Protein AF-0000000074129633 (afdb_homodimer)

Structure (mmCIF, N/CA/C/O backbone):
data_AF-0000000074129633-model_v1
#
loop_
_entity.id
_entity.type
_entity.pdbx_description
1 polymer 'Ig-like domain-containing protein'
#
loop_
_atom_site.group_PDB
_atom_site.id
_atom_site.type_symbol
_atom_site.label_atom_id
_atom_site.label_alt_id
_atom_site.label_comp_id
_atom_site.label_asym_id
_atom_site.label_entity_id
_atom_site.label_seq_id
_atom_site.pdbx_PDB_ins_code
_atom_site.Cartn_x
_atom_site.Cartn_y
_atom_site.Cartn_z
_atom_site.occupancy
_atom_site.B_iso_or_equiv
_atom_site.auth_seq_id
_atom_site.auth_comp_id
_atom_site.auth_asym_id
_atom_site.auth_atom_id
_atom_site.pdbx_PDB_model_num
ATOM 1 N N . MET A 1 1 ? -6.277 -5.457 -33.406 1 21.77 1 MET A N 1
ATOM 2 C CA . MET A 1 1 ? -6.98 -4.648 -32.406 1 21.77 1 MET A CA 1
ATOM 3 C C . MET A 1 1 ? -6.996 -5.348 -31.062 1 21.77 1 MET A C 1
ATOM 5 O O . MET A 1 1 ? -7.66 -6.375 -30.906 1 21.77 1 MET A O 1
ATOM 9 N N . GLU A 1 2 ? -5.777 -5.473 -30.453 1 26.03 2 GLU A N 1
ATOM 10 C CA . GLU A 1 2 ? -5.281 -6.273 -29.328 1 26.03 2 GLU A CA 1
ATOM 11 C C . GLU A 1 2 ? -5.988 -5.898 -28.031 1 26.03 2 GLU A C 1
ATOM 13 O O . GLU A 1 2 ? -5.973 -4.738 -27.625 1 26.03 2 GLU A O 1
ATOM 18 N N . LEU A 1 3 ? -7.168 -6.508 -27.875 1 25.66 3 LEU A N 1
ATOM 19 C CA . LEU A 1 3 ? -7.996 -6.281 -26.688 1 25.66 3 LEU A CA 1
ATOM 20 C C . LEU A 1 3 ? -7.207 -6.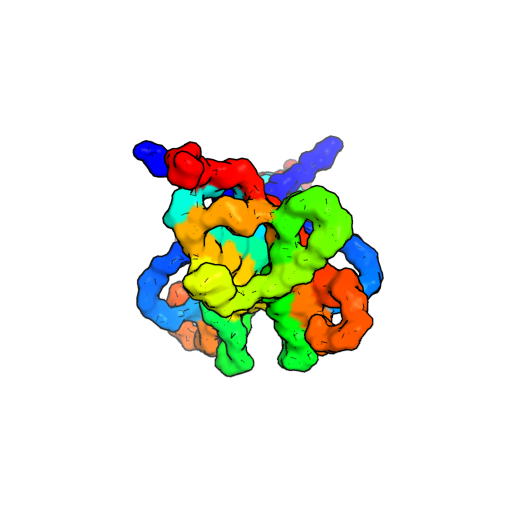543 -25.406 1 25.66 3 LEU A C 1
ATOM 22 O O . LEU A 1 3 ? -6.77 -7.672 -25.172 1 25.66 3 LEU A O 1
ATOM 26 N N . TYR A 1 4 ? -6.34 -5.648 -25.062 1 28.11 4 TYR A N 1
ATOM 27 C CA . TYR A 1 4 ? -5.699 -5.602 -23.766 1 28.11 4 TYR A CA 1
ATOM 28 C C . TYR A 1 4 ? -6.73 -5.73 -22.641 1 28.11 4 TYR A C 1
ATOM 30 O O . TYR A 1 4 ? -7.734 -5.012 -22.641 1 28.11 4 TYR A O 1
ATOM 38 N N . SER A 1 5 ? -7.043 -7.016 -22.391 1 29.19 5 SER A N 1
ATOM 39 C CA . SER A 1 5 ? -7.844 -7.148 -21.172 1 29.19 5 SER A CA 1
ATOM 40 C C . SER A 1 5 ? -7.289 -6.285 -20.047 1 29.19 5 SER A C 1
ATOM 42 O O . SER A 1 5 ? -6.125 -6.426 -19.656 1 29.19 5 SER A O 1
ATOM 44 N N . LEU A 1 6 ? -7.672 -5.051 -20.078 1 29.5 6 LEU A N 1
ATOM 45 C CA . LEU A 1 6 ? -7.426 -4.07 -19.031 1 29.5 6 LEU A CA 1
ATOM 46 C C . LEU A 1 6 ? -7.832 -4.621 -17.672 1 29.5 6 LEU A C 1
ATOM 48 O O . LEU A 1 6 ? -9.016 -4.887 -17.422 1 29.5 6 LEU A O 1
ATOM 52 N N . VAL A 1 7 ? -7.004 -5.48 -17.281 1 31.22 7 VAL A N 1
ATOM 53 C CA . VAL A 1 7 ? -7.164 -5.82 -15.867 1 31.22 7 VAL A CA 1
ATOM 54 C C . VAL A 1 7 ? -7.109 -4.547 -15.016 1 31.22 7 VAL A C 1
ATOM 56 O O . VAL A 1 7 ? -6.098 -3.844 -15.008 1 31.22 7 VAL A O 1
ATOM 59 N N . ARG A 1 8 ? -8.266 -3.895 -14.977 1 27.59 8 ARG A N 1
ATOM 60 C CA . ARG A 1 8 ? -8.367 -2.768 -14.055 1 27.59 8 ARG A CA 1
ATOM 61 C C . ARG A 1 8 ? -8.109 -3.207 -12.617 1 27.59 8 ARG A C 1
ATOM 63 O O . ARG A 1 8 ? -8.797 -4.082 -12.094 1 27.59 8 ARG A O 1
ATOM 70 N N . ILE A 1 9 ? -6.945 -3.24 -12.25 1 31.22 9 ILE A N 1
ATOM 71 C CA . ILE A 1 9 ? -6.609 -3.398 -10.844 1 31.22 9 ILE A CA 1
ATOM 72 C C . ILE A 1 9 ? -7.344 -2.346 -10.016 1 31.22 9 ILE A C 1
ATOM 74 O O . ILE A 1 9 ? -7.066 -1.15 -10.133 1 31.22 9 ILE A O 1
ATOM 78 N N . LEU A 1 10 ? -8.703 -2.562 -9.906 1 29.86 10 LEU A N 1
ATOM 79 C CA . LEU A 1 10 ? -9.336 -1.79 -8.844 1 29.86 10 LEU A CA 1
ATOM 80 C C . LEU A 1 10 ? -8.547 -1.905 -7.543 1 29.86 10 LEU A C 1
ATOM 82 O O . LEU A 1 10 ? -8.398 -3.002 -7 1 29.86 10 LEU A O 1
ATOM 86 N N . ALA A 1 11 ? -7.535 -1.203 -7.484 1 31.42 11 ALA A N 1
ATOM 87 C CA . ALA A 1 11 ? -6.812 -1.119 -6.215 1 31.42 11 ALA A CA 1
ATOM 88 C C . ALA A 1 11 ? -7.758 -0.783 -5.066 1 31.42 11 ALA A C 1
ATOM 90 O O . ALA A 1 11 ? -8.234 0.349 -4.957 1 31.42 11 ALA A O 1
ATOM 91 N N . PHE A 1 12 ? -8.672 -1.705 -4.738 1 31.95 12 PHE A N 1
ATOM 92 C CA . PHE A 1 12 ? -9.398 -1.558 -3.484 1 31.95 12 PHE A CA 1
ATOM 93 C C . PHE A 1 12 ? -8.438 -1.44 -2.311 1 31.95 12 PHE A C 1
ATOM 95 O O . PHE A 1 12 ? -7.586 -2.309 -2.109 1 31.95 12 PHE A O 1
ATOM 102 N N . VAL A 1 13 ? -8.039 -0.279 -2.1 1 31.94 13 VAL A N 1
ATOM 103 C CA . VAL A 1 13 ? -7.508 -0.137 -0.748 1 31.94 13 VAL A CA 1
ATOM 104 C C . VAL A 1 13 ? -8.555 -0.578 0.271 1 31.94 13 VAL A C 1
ATOM 106 O O . VAL A 1 13 ? -9.578 0.088 0.447 1 31.94 13 VAL A O 1
ATOM 109 N N . HIS A 1 14 ? -8.789 -1.843 0.432 1 33.31 14 HIS A N 1
ATOM 110 C CA . HIS A 1 14 ? -9.516 -2.262 1.625 1 33.31 14 HIS A CA 1
ATOM 111 C C . HIS A 1 14 ? -8.898 -1.653 2.883 1 33.31 14 HIS A C 1
ATOM 113 O O . HIS A 1 14 ? -7.742 -1.917 3.205 1 33.31 14 HIS A O 1
ATOM 119 N N . VAL A 1 15 ? -9.32 -0.438 3.213 1 31.97 15 VAL A N 1
ATOM 120 C CA . VAL A 1 15 ? -9.156 -0.003 4.598 1 31.97 15 VAL A CA 1
ATOM 121 C C . VAL A 1 15 ? -9.492 -1.151 5.543 1 31.97 15 VAL A C 1
ATOM 123 O O . VAL A 1 15 ? -10.555 -1.766 5.43 1 31.97 15 VAL A O 1
ATOM 126 N N . ALA A 1 16 ? -8.469 -1.655 6.148 1 33.47 16 ALA A N 1
ATOM 127 C CA . ALA A 1 16 ? -8.555 -2.621 7.242 1 33.47 16 ALA A CA 1
ATOM 128 C C . ALA A 1 16 ? -9.672 -2.258 8.211 1 33.47 16 ALA A C 1
ATOM 130 O O . ALA A 1 16 ? -9.664 -1.175 8.805 1 33.47 16 ALA A O 1
ATOM 131 N N . LEU A 1 17 ? -10.828 -2.625 7.922 1 30.52 17 LEU A N 1
ATOM 132 C CA . LEU A 1 17 ? -11.75 -2.713 9.055 1 30.52 17 LEU A CA 1
ATOM 133 C C . LEU A 1 17 ? -11.109 -3.465 10.219 1 30.52 17 LEU A C 1
ATOM 135 O O . LEU A 1 17 ? -10.406 -4.457 10.008 1 30.52 17 LEU A O 1
ATOM 139 N N . ASN A 1 18 ? -10.953 -2.736 11.391 1 32.91 18 ASN A N 1
ATOM 140 C CA . ASN A 1 18 ? -10.562 -3.25 12.695 1 32.91 18 ASN A CA 1
ATOM 141 C C . ASN A 1 18 ? -11.305 -4.539 13.031 1 32.91 18 ASN A C 1
ATOM 143 O O . ASN A 1 18 ? -12.422 -4.504 13.547 1 32.91 18 ASN A O 1
ATOM 147 N N . ARG A 1 19 ? -11.383 -5.582 12.328 1 32.81 19 ARG A N 1
ATOM 148 C CA . ARG A 1 19 ? -12.016 -6.695 13.031 1 32.81 19 ARG A CA 1
ATOM 149 C C . ARG A 1 19 ? -11.281 -7.02 14.328 1 32.81 19 ARG A C 1
ATOM 151 O O . ARG A 1 19 ? -10.062 -6.832 14.414 1 32.81 19 ARG A O 1
ATOM 158 N N . GLY A 1 20 ? -11.844 -7.453 15.5 1 34.81 20 GLY A N 1
ATOM 159 C CA . GLY A 1 20 ? -11.539 -7.938 16.844 1 34.81 20 GLY A CA 1
ATOM 160 C C . GLY A 1 20 ? -10.266 -8.75 16.906 1 34.81 20 GLY A C 1
ATOM 161 O O . GLY A 1 20 ? -9.727 -9.164 15.875 1 34.81 20 GLY A O 1
ATOM 162 N N . GLU A 1 21 ? -9.672 -9.359 18.312 1 37.25 21 GLU A N 1
ATOM 163 C CA . GLU A 1 21 ? -8.641 -9.961 19.172 1 37.25 21 GLU A CA 1
ATOM 164 C C . GLU A 1 21 ? -8.078 -11.227 18.531 1 37.25 21 GLU A C 1
ATOM 166 O O . GLU A 1 21 ? -7.141 -11.828 19.062 1 37.25 21 GLU A O 1
ATOM 171 N N . ALA A 1 22 ? -8.469 -12.25 18 1 37.75 22 ALA A N 1
ATOM 172 C CA . ALA A 1 22 ? -7.574 -13.391 18.141 1 37.75 22 ALA A CA 1
ATOM 173 C C . ALA A 1 22 ? -6.23 -13.117 17.469 1 37.75 22 ALA A C 1
ATOM 175 O O . ALA A 1 22 ? -6.184 -12.734 16.297 1 37.75 22 ALA A O 1
ATOM 176 N N . ARG A 1 23 ? -5.008 -12.734 18.031 1 44.16 23 ARG A N 1
ATOM 177 C CA . ARG A 1 23 ? -3.596 -12.461 17.797 1 44.16 23 ARG A CA 1
ATOM 178 C C . ARG A 1 23 ? -3.051 -13.352 16.672 1 44.16 23 ARG A C 1
ATOM 180 O O . ARG A 1 23 ? -1.863 -13.68 16.672 1 44.16 23 ARG A O 1
ATOM 187 N N . HIS A 1 24 ? -3.754 -14.195 15.953 1 46.09 24 HIS A N 1
ATOM 188 C CA . HIS A 1 24 ? -3.359 -15.141 14.914 1 46.09 24 HIS A CA 1
ATOM 189 C C . HIS A 1 24 ? -2.494 -14.461 13.852 1 46.09 24 HIS A C 1
ATOM 191 O O . HIS A 1 24 ? -2.434 -13.227 13.797 1 46.09 24 HIS A O 1
ATOM 197 N N . HIS A 1 25 ? -1.898 -15.281 12.594 1 53.69 25 HIS A N 1
ATOM 198 C CA . HIS A 1 25 ? -1.058 -15.312 11.398 1 53.69 25 HIS A CA 1
ATOM 199 C C . HIS A 1 25 ? -1.33 -14.102 10.508 1 53.69 25 HIS A C 1
ATOM 201 O O . HIS A 1 25 ? -2.143 -14.188 9.578 1 53.69 25 HIS A O 1
ATOM 207 N N . SER A 1 26 ? -1.242 -12.836 10.914 1 67.88 26 SER A N 1
ATOM 208 C CA . SER A 1 26 ? -2.043 -11.625 10.781 1 67.88 26 SER A CA 1
ATOM 209 C C . SER A 1 26 ? -1.662 -10.844 9.523 1 67.88 26 SER A C 1
ATOM 211 O O . SER A 1 26 ? -0.831 -9.938 9.586 1 67.88 26 SER A O 1
ATOM 213 N N . ALA A 1 27 ? -1.024 -11.445 8.438 1 87.19 27 ALA A N 1
ATOM 214 C CA . ALA A 1 27 ? -0.948 -10.617 7.238 1 87.19 27 ALA A CA 1
ATOM 215 C C . ALA A 1 27 ? -2.342 -10.25 6.738 1 87.19 27 ALA A C 1
ATOM 217 O O . ALA A 1 27 ? -3.307 -10.977 6.977 1 87.19 27 ALA A O 1
ATOM 218 N N . GLU A 1 28 ? -2.357 -9.188 6.277 1 90.44 28 GLU A N 1
ATOM 219 C CA . GLU A 1 28 ? -3.602 -8.734 5.664 1 90.44 28 GLU A CA 1
ATOM 220 C C . GLU A 1 28 ? -3.436 -8.539 4.16 1 90.44 28 GLU A C 1
ATOM 222 O O . GLU A 1 28 ? -2.533 -7.824 3.719 1 90.44 28 GLU A O 1
ATOM 227 N N . ILE A 1 29 ? -4.309 -9.266 3.438 1 92.94 29 ILE A N 1
ATOM 228 C CA . ILE A 1 29 ? -4.289 -9.047 1.996 1 92.94 29 ILE A CA 1
ATOM 229 C C . ILE A 1 29 ? -4.957 -7.711 1.67 1 92.94 29 ILE A C 1
ATOM 231 O O . ILE A 1 29 ? -6.133 -7.508 1.976 1 92.94 29 ILE A O 1
ATOM 235 N N . ILE A 1 30 ? -4.219 -6.84 1.114 1 91.31 30 ILE A N 1
ATOM 236 C CA . ILE A 1 30 ? -4.738 -5.5 0.861 1 91.31 30 ILE A CA 1
ATOM 237 C C . ILE A 1 30 ? -5.117 -5.363 -0.611 1 91.31 30 ILE A C 1
ATOM 239 O O . ILE A 1 30 ? -5.852 -4.445 -0.987 1 91.31 30 ILE A O 1
ATOM 243 N N . GLN A 1 31 ? -4.586 -6.199 -1.482 1 91.62 31 GLN A N 1
ATOM 244 C CA . GLN A 1 31 ? -4.992 -6.312 -2.879 1 91.62 31 GLN A CA 1
ATOM 245 C C . GLN A 1 31 ? -5.184 -7.773 -3.277 1 91.62 31 GLN A C 1
ATOM 247 O O . GLN A 1 31 ? -4.211 -8.523 -3.385 1 91.62 31 GLN A O 1
ATOM 252 N N . ARG A 1 32 ? -6.32 -8.086 -3.506 1 94 32 ARG A N 1
ATOM 253 C CA . ARG A 1 32 ? -6.602 -9.445 -3.955 1 94 32 ARG A CA 1
ATOM 254 C C . ARG A 1 32 ? -6.211 -9.633 -5.418 1 94 32 ARG A C 1
ATOM 256 O O . ARG A 1 32 ? -6.223 -8.68 -6.195 1 94 32 ARG A O 1
ATOM 263 N N . PRO A 1 33 ? -5.875 -10.906 -5.73 1 94.62 33 PRO A N 1
ATOM 264 C CA . PRO A 1 33 ? -5.605 -11.148 -7.148 1 94.62 33 PRO A CA 1
ATOM 265 C C . PRO A 1 33 ? -6.863 -11.055 -8.016 1 94.62 33 PRO A C 1
ATOM 267 O O . PRO A 1 33 ? -7.945 -11.453 -7.578 1 94.62 33 PRO A O 1
ATOM 270 N N . ASP A 1 34 ? -6.664 -10.57 -9.18 1 91 34 ASP A N 1
ATOM 271 C CA . ASP A 1 34 ? -7.789 -10.406 -10.094 1 91 34 ASP A CA 1
ATOM 272 C C . ASP A 1 34 ? -8.156 -11.727 -10.766 1 91 34 ASP A C 1
ATOM 274 O O . ASP A 1 34 ? -7.281 -12.562 -11.016 1 91 34 ASP A O 1
ATOM 278 N N . ASP A 1 35 ? -9.414 -11.766 -11 1 92.44 35 ASP A N 1
ATOM 279 C CA . ASP A 1 35 ? -9.844 -12.859 -11.867 1 92.44 35 ASP A CA 1
ATOM 280 C C . ASP A 1 35 ? -9.328 -12.664 -13.297 1 92.44 35 ASP A C 1
ATOM 282 O O . ASP A 1 35 ? -9.227 -11.539 -13.781 1 92.44 35 ASP A O 1
ATOM 286 N N . VAL A 1 36 ? -9.023 -13.805 -13.906 1 92.56 36 VAL A N 1
ATOM 287 C CA . VAL A 1 36 ? -8.609 -13.758 -15.305 1 92.56 36 VAL A CA 1
ATOM 288 C C . VAL A 1 36 ? -9.617 -14.523 -16.172 1 92.56 36 VAL A C 1
ATOM 290 O O . VAL A 1 36 ? -9.758 -15.742 -16.031 1 92.56 36 VAL A O 1
ATOM 293 N N . ILE A 1 37 ? -10.289 -13.75 -16.938 1 91.12 37 ILE A N 1
ATOM 294 C CA . ILE A 1 37 ? -11.297 -14.398 -17.781 1 91.12 37 ILE A CA 1
ATOM 295 C C . ILE A 1 37 ? -10.906 -14.258 -19.25 1 91.12 37 ILE A C 1
ATOM 297 O O . ILE A 1 37 ? -10.594 -13.164 -19.719 1 91.12 37 ILE A O 1
ATOM 301 N N . GLY A 1 38 ? -10.883 -15.328 -19.906 1 90.94 38 GLY A N 1
ATOM 302 C CA . GLY A 1 38 ? -10.672 -15.305 -21.344 1 90.94 38 GLY A CA 1
ATOM 303 C C . GLY A 1 38 ? -9.219 -15.078 -21.734 1 90.94 38 GLY A C 1
ATOM 304 O O . GLY A 1 38 ? -8.93 -14.336 -22.672 1 90.94 38 GLY A O 1
ATOM 305 N N . ALA A 1 39 ? -8.344 -15.664 -21.016 1 91.88 39 ALA A N 1
ATOM 306 C CA . ALA A 1 39 ? -6.93 -15.547 -21.344 1 91.88 39 ALA A CA 1
ATOM 307 C C . ALA A 1 39 ? -6.609 -16.281 -22.641 1 91.88 39 ALA A C 1
ATOM 309 O O . ALA A 1 39 ? -7.137 -17.375 -22.891 1 91.88 39 ALA A O 1
ATOM 310 N N . ASP A 1 40 ? -5.797 -15.719 -23.531 1 94.06 40 ASP A N 1
ATOM 311 C CA . ASP A 1 40 ? -5.387 -16.328 -24.797 1 94.06 40 ASP A CA 1
ATOM 312 C C . ASP A 1 40 ? -4.238 -17.312 -24.578 1 94.06 40 ASP A C 1
ATOM 314 O O . ASP A 1 40 ? -3.211 -16.969 -24 1 94.06 40 ASP A O 1
ATOM 318 N N . CYS A 1 41 ? -4.465 -18.406 -25.188 1 95.44 41 CYS A N 1
ATOM 319 C CA . CYS A 1 41 ? -3.342 -19.328 -25.203 1 95.44 41 CYS A CA 1
ATOM 320 C C . CYS A 1 41 ? -2.143 -18.734 -25.922 1 95.44 41 CYS A C 1
ATOM 322 O O . CYS A 1 41 ? -2.309 -17.984 -26.891 1 95.44 41 CYS A O 1
ATOM 324 N N . GLY A 1 42 ? -0.942 -19.062 -25.406 1 96 42 GLY A N 1
ATOM 325 C CA . GLY A 1 42 ? 0.271 -18.578 -26.031 1 96 42 GLY A CA 1
ATOM 326 C C . GLY A 1 42 ? 0.721 -17.234 -25.5 1 96 42 GLY A C 1
ATOM 327 O O . GLY A 1 42 ? 1.861 -16.812 -25.719 1 96 42 GLY A O 1
ATOM 328 N N . LYS A 1 43 ? -0.129 -16.594 -24.828 1 96.38 43 LYS A N 1
ATOM 329 C CA . LYS A 1 43 ? 0.223 -15.32 -24.219 1 96.38 43 LYS A CA 1
ATOM 330 C C . LYS A 1 43 ? 0.556 -15.484 -22.734 1 96.38 43 LYS A C 1
ATOM 332 O O . LYS A 1 43 ? 0.61 -16.609 -22.234 1 96.38 43 LYS A O 1
ATOM 337 N N . GLU A 1 44 ? 0.896 -14.461 -22.047 1 97.12 44 GLU A N 1
ATOM 338 C CA . GLU A 1 44 ? 1.229 -14.547 -20.641 1 97.12 44 GLU A CA 1
ATOM 339 C C . GLU A 1 44 ? 0.015 -14.234 -19.766 1 97.12 44 GLU A C 1
ATOM 341 O O . GLU A 1 44 ? -0.815 -13.398 -20.125 1 97.12 44 GLU A O 1
ATOM 346 N N . ILE A 1 45 ? -0.102 -14.938 -18.719 1 97 45 ILE A N 1
ATOM 347 C CA . ILE A 1 45 ? -1.076 -14.648 -17.672 1 97 45 ILE A CA 1
ATOM 348 C C . ILE A 1 45 ? -0.369 -14.047 -16.453 1 97 45 ILE A C 1
ATOM 350 O O . ILE A 1 45 ? 0.698 -14.516 -16.062 1 97 45 ILE A O 1
ATOM 354 N N . ARG A 1 46 ? -0.967 -13 -15.906 1 96.81 46 ARG A N 1
ATOM 355 C CA . ARG A 1 46 ? -0.427 -12.367 -14.703 1 96.81 46 ARG A CA 1
ATOM 356 C C . ARG A 1 46 ? -1.488 -12.273 -13.617 1 96.81 46 ARG A C 1
ATOM 358 O O . ARG A 1 46 ? -2.605 -11.812 -13.867 1 96.81 46 ARG A O 1
ATOM 365 N N . VAL A 1 47 ? -1.118 -12.68 -12.5 1 96.75 47 VAL A N 1
ATOM 366 C CA . VAL A 1 47 ? -1.963 -12.562 -11.312 1 96.75 47 VAL A CA 1
ATOM 367 C C . VAL A 1 47 ? -1.168 -11.938 -10.172 1 96.75 47 VAL A C 1
ATOM 369 O O . VAL A 1 47 ? -0.091 -12.422 -9.82 1 96.75 47 VAL A O 1
ATOM 372 N N . THR A 1 48 ? -1.686 -10.922 -9.57 1 96.81 48 THR A N 1
ATOM 373 C CA . THR A 1 48 ? -0.95 -10.18 -8.555 1 96.81 48 THR A CA 1
ATOM 374 C C . THR A 1 48 ? -1.736 -10.125 -7.246 1 96.81 48 THR A C 1
ATOM 376 O O . THR A 1 48 ? -2.957 -9.953 -7.258 1 96.81 48 THR A O 1
ATOM 379 N N . CYS A 1 49 ? -1.052 -10.188 -6.199 1 96.81 49 CYS A N 1
ATOM 380 C CA . CYS A 1 49 ? -1.574 -10.109 -4.84 1 96.81 49 CYS A CA 1
ATOM 381 C C . CYS A 1 49 ? -0.671 -9.258 -3.955 1 96.81 49 CYS A C 1
ATOM 383 O O . CYS A 1 49 ? 0.551 -9.273 -4.113 1 96.81 49 CYS A O 1
ATOM 385 N N . MET A 1 50 ? -1.25 -8.523 -3.037 1 95 50 MET A N 1
ATOM 386 C CA . MET A 1 50 ? -0.489 -7.711 -2.092 1 95 50 MET A CA 1
ATOM 387 C C . MET A 1 50 ? -0.969 -7.945 -0.664 1 95 50 MET A C 1
ATOM 389 O O . MET A 1 50 ? -2.174 -8.016 -0.413 1 95 50 MET A O 1
ATOM 393 N N . ALA A 1 51 ? -0.019 -8.023 0.153 1 94.69 51 ALA A N 1
ATOM 394 C CA . ALA A 1 51 ? -0.332 -8.211 1.566 1 94.69 51 ALA A CA 1
ATOM 395 C C . ALA A 1 51 ? 0.536 -7.32 2.447 1 94.69 51 ALA A C 1
ATOM 397 O O . ALA A 1 51 ? 1.638 -6.93 2.053 1 94.69 51 ALA A O 1
ATOM 398 N N . ARG A 1 52 ? 0.019 -6.988 3.592 1 91.5 52 ARG A N 1
ATOM 399 C CA . ARG A 1 52 ? 0.761 -6.156 4.535 1 91.5 52 ARG A CA 1
ATOM 400 C C . ARG A 1 52 ? 0.8 -6.793 5.918 1 91.5 52 ARG A C 1
ATOM 402 O O . ARG A 1 52 ? -0.044 -7.633 6.242 1 91.5 52 ARG A O 1
ATOM 409 N N . SER A 1 53 ? 1.811 -6.312 6.641 1 89.38 53 SER A N 1
ATOM 410 C CA . SER A 1 53 ? 1.844 -6.672 8.055 1 89.38 53 SER A CA 1
ATOM 411 C C . SER A 1 53 ? 0.819 -5.875 8.852 1 89.38 53 SER A C 1
ATOM 413 O O . SER A 1 53 ? 0.476 -4.75 8.484 1 89.38 53 SER A O 1
ATOM 415 N N . ARG A 1 54 ? 0.267 -6.441 9.836 1 81.56 54 ARG A N 1
ATOM 416 C CA . ARG A 1 54 ? -0.659 -5.711 10.695 1 81.56 54 ARG A CA 1
ATOM 417 C C . ARG A 1 54 ? 0.094 -4.875 11.727 1 81.56 54 ARG A C 1
ATOM 419 O O . ARG A 1 54 ? -0.373 -3.807 12.125 1 81.56 54 ARG A O 1
ATOM 426 N N . ASP A 1 55 ? 1.238 -5.449 12.023 1 76.06 55 ASP A N 1
ATOM 427 C CA . ASP A 1 55 ? 2.035 -4.738 13.023 1 76.06 55 ASP A CA 1
ATOM 428 C C . ASP A 1 55 ? 3.232 -4.047 12.375 1 76.06 55 ASP A C 1
ATOM 430 O O . ASP A 1 55 ? 3.605 -4.367 11.242 1 76.06 55 ASP A O 1
ATOM 434 N N . GLU A 1 56 ? 3.693 -3.035 13.086 1 76.06 56 GLU A N 1
ATOM 435 C CA . GLU A 1 56 ? 4.91 -2.359 12.648 1 76.06 56 GLU A CA 1
ATOM 436 C C . GLU A 1 56 ? 6.062 -3.344 12.492 1 76.06 56 GLU A C 1
ATOM 438 O O . GLU A 1 56 ? 6.172 -4.309 13.25 1 76.06 56 GLU A O 1
ATOM 443 N N . PRO A 1 57 ? 6.797 -3.025 11.484 1 72.19 57 PRO A N 1
ATOM 444 C CA . PRO A 1 57 ? 7.949 -3.902 11.266 1 72.19 57 PRO A CA 1
ATOM 445 C C . PRO A 1 57 ? 8.906 -3.934 12.453 1 72.19 57 PRO A C 1
ATOM 447 O O . PRO A 1 57 ? 9.188 -2.891 13.047 1 72.19 57 PRO A O 1
ATOM 450 N N . LYS A 1 58 ? 9.047 -5.039 12.953 1 70.25 58 LYS A N 1
ATOM 451 C CA . LYS A 1 58 ? 10.094 -5.266 13.945 1 70.25 58 LYS A CA 1
ATOM 452 C C . LYS A 1 58 ? 11.07 -6.34 13.484 1 70.25 58 LYS A C 1
ATOM 454 O O . LYS A 1 58 ? 10.695 -7.254 12.75 1 70.25 58 LYS A O 1
ATOM 459 N N . ILE A 1 59 ? 12.242 -6.094 13.852 1 68 59 ILE A N 1
ATOM 460 C CA . ILE A 1 59 ? 13.305 -7.016 13.461 1 68 59 ILE A CA 1
ATOM 461 C C . ILE A 1 59 ? 12.93 -8.438 13.883 1 68 59 ILE A C 1
ATOM 463 O O . ILE A 1 59 ? 13.234 -9.398 13.18 1 68 59 ILE A O 1
ATOM 467 N N . THR A 1 60 ? 12.219 -8.523 14.984 1 69.69 60 THR A N 1
ATOM 468 C CA . THR A 1 60 ? 11.961 -9.844 15.555 1 69.69 60 THR A CA 1
ATOM 469 C C . THR A 1 60 ? 10.695 -10.453 14.961 1 69.69 60 THR A C 1
ATOM 471 O O . THR A 1 60 ? 10.312 -11.57 15.312 1 69.69 60 THR A O 1
ATOM 474 N N . ARG A 1 61 ? 10.117 -9.719 14.156 1 76.31 61 ARG A N 1
ATOM 475 C CA . ARG A 1 61 ? 8.875 -10.234 13.586 1 76.31 61 ARG A CA 1
ATOM 476 C C . ARG A 1 61 ? 9.047 -10.609 12.125 1 76.31 61 ARG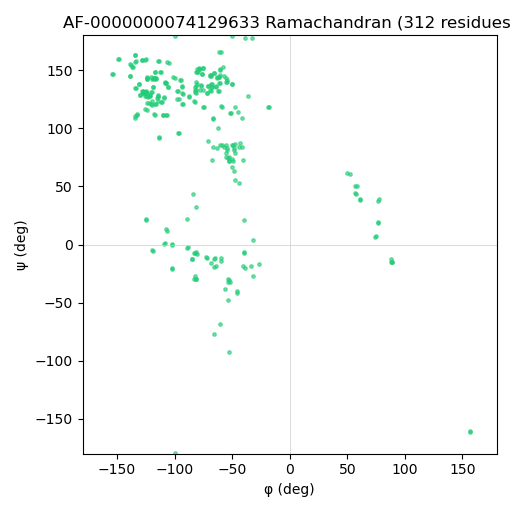 A C 1
ATOM 478 O O . ARG A 1 61 ? 9.734 -9.906 11.375 1 76.31 61 ARG A O 1
ATOM 485 N N . PRO A 1 62 ? 8.469 -11.695 11.789 1 80.62 62 PRO A N 1
ATOM 486 C CA . PRO A 1 62 ? 8.578 -12.055 10.375 1 80.62 62 PRO A CA 1
ATOM 487 C C . PRO A 1 62 ? 7.855 -11.07 9.461 1 80.62 62 PRO A C 1
ATOM 489 O O . PRO A 1 62 ? 6.859 -10.469 9.859 1 80.62 62 PRO A O 1
ATOM 492 N N . THR A 1 63 ? 8.422 -10.914 8.273 1 85.5 63 THR A N 1
ATOM 493 C CA . THR A 1 63 ? 7.773 -10.125 7.234 1 85.5 63 THR A CA 1
ATOM 494 C C . THR A 1 63 ? 6.668 -10.922 6.551 1 85.5 63 THR A C 1
ATOM 496 O O . THR A 1 63 ? 6.668 -12.156 6.598 1 85.5 63 THR A O 1
ATOM 499 N N . PRO A 1 64 ? 5.707 -10.188 6.094 1 91 64 PRO A N 1
ATOM 500 C CA . PRO A 1 64 ? 4.691 -10.938 5.344 1 91 64 PRO A CA 1
ATOM 501 C C . PRO A 1 64 ? 5.266 -11.648 4.121 1 91 64 PRO A C 1
ATOM 503 O O . PRO A 1 64 ? 6.258 -11.195 3.549 1 91 64 PRO A O 1
ATOM 506 N N . ASP A 1 65 ? 4.578 -12.719 3.867 1 91.5 65 ASP A N 1
ATOM 507 C CA . ASP A 1 65 ? 4.938 -13.5 2.688 1 91.5 65 ASP A CA 1
ATOM 508 C C . ASP A 1 65 ? 3.693 -13.961 1.932 1 91.5 65 ASP A C 1
ATOM 510 O O . ASP A 1 65 ? 2.607 -14.047 2.508 1 91.5 65 ASP A O 1
ATOM 514 N N . ILE A 1 66 ? 3.916 -14.188 0.62 1 94.88 66 ILE A N 1
ATOM 515 C CA . ILE A 1 66 ? 2.83 -14.672 -0.221 1 94.88 66 ILE A CA 1
ATOM 516 C C . ILE A 1 66 ? 3.283 -15.922 -0.979 1 94.88 66 ILE A C 1
ATOM 518 O O . ILE A 1 66 ? 4.348 -15.922 -1.6 1 94.88 66 ILE A O 1
ATOM 522 N N . GLU A 1 67 ? 2.41 -16.844 -0.879 1 94.5 67 GLU A N 1
ATOM 523 C CA . GLU A 1 67 ? 2.586 -18.062 -1.677 1 94.5 67 GLU A CA 1
ATOM 524 C C . GLU A 1 67 ? 1.449 -18.234 -2.68 1 94.5 67 GLU A C 1
ATOM 526 O O . GLU A 1 67 ? 0.307 -17.859 -2.4 1 94.5 67 GLU A O 1
ATOM 531 N N . TRP A 1 68 ? 1.845 -18.844 -3.799 1 96.62 68 TRP A N 1
ATOM 532 C CA . TRP A 1 68 ? 0.844 -19.141 -4.82 1 96.62 68 TRP A CA 1
ATOM 533 C C . TRP A 1 68 ? 0.537 -20.641 -4.871 1 96.62 68 TRP A C 1
ATOM 535 O O . TRP A 1 68 ? 1.445 -21.469 -4.793 1 96.62 68 TRP A O 1
ATOM 545 N N . TRP A 1 69 ? -0.743 -20.875 -5.031 1 95.19 69 TRP A N 1
ATOM 546 C CA . TRP A 1 69 ? -1.227 -22.25 -5.105 1 95.19 69 TRP A CA 1
ATOM 547 C C . TRP A 1 69 ? -2.219 -22.406 -6.254 1 95.19 69 TRP A C 1
ATOM 549 O O . TRP A 1 69 ? -2.793 -21.422 -6.734 1 95.19 69 TRP A O 1
ATOM 559 N N . PHE A 1 70 ? -2.346 -23.719 -6.715 1 95.75 70 PHE A N 1
ATOM 560 C CA . PHE A 1 70 ? -3.189 -23.984 -7.871 1 95.75 70 PHE A CA 1
ATOM 561 C C . PHE A 1 70 ? -4.098 -25.188 -7.605 1 95.75 70 PHE A C 1
ATOM 563 O O . PHE A 1 70 ? -3.672 -26.172 -7.016 1 95.75 70 PHE A O 1
ATOM 570 N N . LYS A 1 71 ? -5.344 -24.922 -7.988 1 93 71 LYS A N 1
ATOM 571 C CA . LYS A 1 71 ? -6.332 -26 -7.965 1 93 71 LYS A CA 1
ATOM 572 C C . LYS A 1 71 ? -6.984 -26.172 -9.328 1 93 71 LYS A C 1
ATOM 574 O O . LYS A 1 71 ? -7.469 -25.219 -9.922 1 93 71 LYS A O 1
ATOM 579 N N . GLU A 1 72 ? -6.965 -27.375 -9.812 1 87.62 72 GLU A N 1
ATOM 580 C CA . GLU A 1 72 ? -7.598 -27.672 -11.102 1 87.62 72 GLU A CA 1
ATOM 581 C C . GLU A 1 72 ? -9.117 -27.547 -11.008 1 87.62 72 GLU A C 1
ATOM 583 O O . GLU A 1 72 ? -9.703 -27.828 -9.953 1 87.62 72 GLU A O 1
ATOM 588 N N . GLN A 1 73 ? -9.789 -26.906 -11.852 1 73.12 73 GLN A N 1
ATOM 589 C CA . GLN A 1 73 ? -11.242 -26.719 -11.883 1 73.12 73 GLN A CA 1
ATOM 590 C C . GLN A 1 73 ? -11.961 -28.062 -11.969 1 73.12 73 GLN A C 1
ATOM 592 O O . GLN A 1 73 ? -13.133 -28.172 -11.586 1 73.12 73 GLN A O 1
ATOM 597 N N . GLN A 1 74 ? -11.211 -29.156 -12.25 1 68 74 GLN A N 1
ATOM 598 C CA . GLN A 1 74 ? -11.945 -30.391 -12.531 1 68 74 GLN A CA 1
ATOM 599 C C . GLN A 1 74 ? -12.773 -30.828 -11.32 1 68 74 GLN A C 1
ATOM 601 O O . GLN A 1 74 ? -12.414 -30.531 -10.18 1 68 74 GLN A O 1
ATOM 606 N N . GLU A 1 75 ? -14.047 -31.156 -11.594 1 58.75 75 GLU A N 1
ATOM 607 C CA . GLU A 1 75 ? -15.156 -31.609 -10.758 1 58.75 75 GLU A CA 1
ATOM 608 C C . GLU A 1 75 ? -14.688 -32.594 -9.703 1 58.75 75 GLU A C 1
ATOM 610 O O . GLU A 1 75 ? -15.453 -33 -8.828 1 58.75 75 GLU A O 1
ATOM 615 N N . SER A 1 76 ? -13.492 -32.938 -9.828 1 57.59 76 SER A N 1
ATOM 616 C CA . SER A 1 76 ? -13.344 -34.031 -8.859 1 57.59 76 SER A CA 1
ATOM 617 C C . SER A 1 76 ? -13.086 -33.469 -7.457 1 57.59 76 SER A C 1
ATOM 619 O O . SER A 1 76 ? -12.344 -32.5 -7.293 1 57.59 76 SER A O 1
ATOM 621 N N . MET A 1 77 ? -13.898 -33.844 -6.574 1 57.31 77 MET A N 1
ATOM 622 C CA . MET A 1 77 ? -13.93 -33.594 -5.137 1 57.31 77 MET A CA 1
ATOM 623 C C . MET A 1 77 ? -12.523 -33.625 -4.543 1 57.31 77 MET A C 1
ATOM 625 O O . MET A 1 77 ? -12.305 -33.219 -3.41 1 57.31 77 MET A O 1
ATOM 629 N N . THR A 1 78 ? -11.609 -34.281 -5.316 1 58.75 78 THR A N 1
ATOM 630 C CA . THR A 1 78 ? -10.359 -34.625 -4.637 1 58.75 78 THR A CA 1
ATOM 631 C C . THR A 1 78 ? -9.25 -33.656 -5.043 1 58.75 78 THR A C 1
ATOM 633 O O . THR A 1 78 ? -8.086 -33.844 -4.668 1 58.75 78 THR A O 1
ATOM 636 N N . SER A 1 79 ? -9.594 -32.719 -5.875 1 63.88 79 SER A N 1
ATOM 637 C CA . SER A 1 79 ? -8.445 -31.938 -6.359 1 63.88 79 SER A CA 1
ATOM 638 C C . SER A 1 79 ? -7.812 -31.125 -5.234 1 63.88 79 SER A C 1
ATOM 640 O O . SER A 1 79 ? -8.5 -30.391 -4.527 1 63.88 79 SER A O 1
ATOM 642 N N . GLN A 1 80 ? -6.629 -31.562 -4.836 1 81.19 80 GLN A N 1
ATOM 643 C CA . GLN A 1 80 ? -5.848 -30.875 -3.809 1 81.19 80 GLN A CA 1
ATOM 644 C C . GLN A 1 80 ? -5.07 -29.703 -4.398 1 81.19 80 GLN A C 1
ATOM 646 O O . GLN A 1 80 ? -4.617 -29.766 -5.543 1 81.19 80 GLN A O 1
ATOM 651 N N . SER A 1 81 ? -5.082 -28.641 -3.764 1 88.69 81 SER A N 1
ATOM 652 C CA . SER A 1 81 ? -4.273 -27.5 -4.164 1 88.69 81 SER A CA 1
ATOM 653 C C . SER A 1 81 ? -2.785 -27.812 -4.07 1 88.69 81 SER A C 1
ATOM 655 O O . SER A 1 81 ? -2.354 -28.547 -3.174 1 88.69 81 SER A O 1
ATOM 657 N N . ARG A 1 82 ? -2.09 -27.406 -5.07 1 92.12 82 ARG A N 1
ATOM 658 C CA . ARG A 1 82 ? -0.641 -27.578 -5.066 1 92.12 82 ARG A CA 1
ATOM 659 C C . ARG A 1 82 ? 0.07 -26.234 -5.117 1 92.12 82 ARG A C 1
ATOM 661 O O . ARG A 1 82 ? -0.356 -25.328 -5.836 1 92.12 82 ARG A O 1
ATOM 668 N N . LYS A 1 83 ? 1.198 -26.141 -4.395 1 93.38 83 LYS A N 1
ATOM 669 C CA . LYS A 1 83 ? 1.993 -24.922 -4.402 1 93.38 83 LYS A CA 1
ATOM 670 C C . LYS A 1 83 ? 2.689 -24.734 -5.75 1 93.38 83 LYS A C 1
ATOM 672 O O . LYS A 1 83 ? 3.207 -25.688 -6.328 1 93.38 83 LYS A O 1
ATOM 677 N N . ILE A 1 84 ? 2.662 -23.547 -6.242 1 96.88 84 ILE A N 1
ATOM 678 C CA . ILE A 1 84 ? 3.34 -23.188 -7.484 1 96.88 84 ILE A CA 1
ATOM 679 C C . ILE A 1 84 ? 4.738 -22.656 -7.172 1 96.88 84 ILE A C 1
ATOM 681 O O . ILE A 1 84 ? 4.902 -21.797 -6.297 1 96.88 84 ILE A O 1
ATOM 685 N N . HIS A 1 85 ? 5.734 -23.188 -7.848 1 96.56 85 HIS A N 1
ATOM 686 C CA . HIS A 1 85 ? 7.105 -22.719 -7.688 1 96.56 85 HIS A CA 1
ATOM 687 C C . HIS A 1 85 ? 7.617 -22.062 -8.969 1 96.56 85 HIS A C 1
ATOM 689 O O . HIS A 1 85 ? 7.121 -22.359 -10.055 1 96.56 85 HIS A O 1
ATOM 695 N N . ARG A 1 86 ? 8.602 -21.266 -8.734 1 96.19 86 ARG A N 1
ATOM 696 C CA . ARG A 1 86 ? 9.328 -20.75 -9.891 1 96.19 86 ARG A CA 1
ATOM 697 C C . ARG A 1 86 ? 9.836 -21.875 -10.773 1 96.19 86 ARG A C 1
ATOM 699 O O . ARG A 1 86 ? 10.281 -22.906 -10.281 1 96.19 86 ARG A O 1
ATOM 706 N N . LEU A 1 87 ? 9.734 -21.672 -12.055 1 95.56 87 LEU A N 1
ATOM 707 C CA . LEU A 1 87 ? 10.227 -22.578 -13.086 1 95.56 87 LEU A CA 1
ATOM 708 C C . LEU A 1 87 ? 9.328 -23.812 -13.219 1 95.56 87 LEU A C 1
ATOM 710 O O . LEU A 1 87 ? 9.664 -24.75 -13.922 1 95.56 87 LEU A O 1
ATOM 714 N N . ASP A 1 88 ? 8.219 -23.734 -12.492 1 96.5 88 ASP A N 1
ATOM 715 C CA . ASP A 1 88 ? 7.234 -24.781 -12.742 1 96.5 88 ASP A CA 1
ATOM 716 C C . ASP A 1 88 ? 6.754 -24.734 -14.195 1 96.5 88 ASP A C 1
ATOM 718 O O . ASP A 1 88 ? 7.059 -23.797 -14.93 1 96.5 88 ASP A O 1
ATOM 722 N N . ARG A 1 89 ? 6.055 -25.859 -14.633 1 96.75 89 ARG A N 1
ATOM 723 C CA . ARG A 1 89 ? 5.406 -25.938 -15.938 1 96.7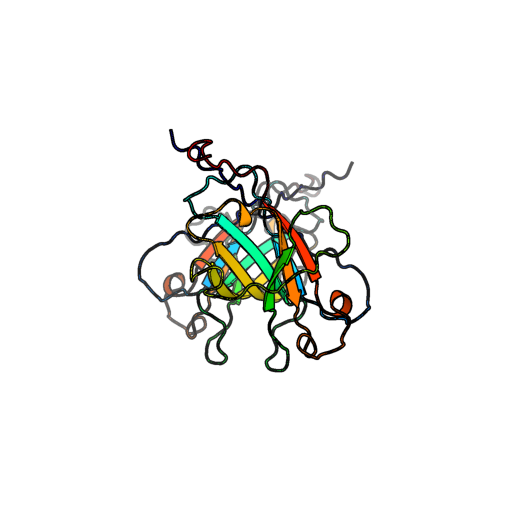5 89 ARG A CA 1
ATOM 724 C C . ARG A 1 89 ? 6.41 -25.719 -17.062 1 96.75 89 ARG A C 1
ATOM 726 O O . ARG A 1 89 ? 6.18 -24.891 -17.953 1 96.75 89 ARG A O 1
ATOM 733 N N . GLU A 1 90 ? 7.508 -26.453 -17 1 96.75 90 GLU A N 1
ATOM 734 C CA . GLU A 1 90 ? 8.57 -26.391 -18 1 96.75 90 GLU A CA 1
ATOM 735 C C . GLU A 1 90 ? 9.172 -24.984 -18.078 1 96.75 90 GLU A C 1
ATOM 737 O O . GLU A 1 90 ? 9.336 -24.438 -19.172 1 96.75 90 GLU A O 1
ATOM 742 N N . GLU A 1 91 ? 9.344 -24.281 -16.938 1 97.31 91 GLU A N 1
ATOM 743 C CA . GLU A 1 91 ? 10.047 -23.016 -16.75 1 97.31 91 GLU A CA 1
ATOM 744 C C . GLU A 1 91 ? 9.203 -21.844 -17.25 1 97.31 91 GLU A C 1
ATOM 746 O O . GLU A 1 91 ? 9.734 -20.766 -17.5 1 97.31 91 GLU A O 1
ATOM 751 N N . ARG A 1 92 ? 7.895 -22.078 -17.391 1 98.19 92 ARG A N 1
ATOM 752 C CA . ARG A 1 92 ? 7.02 -21 -17.859 1 98.19 92 ARG A CA 1
ATOM 753 C C . ARG A 1 92 ? 6.578 -20.109 -16.703 1 98.19 92 ARG A C 1
ATOM 755 O O . ARG A 1 92 ? 6.02 -19.031 -16.922 1 98.19 92 ARG A O 1
ATOM 762 N N . VAL A 1 93 ? 6.805 -20.562 -15.477 1 98.31 93 VAL A N 1
ATOM 763 C CA . VAL A 1 93 ? 6.293 -19.828 -14.32 1 98.31 93 VAL A CA 1
ATOM 764 C C . VAL A 1 93 ? 7.383 -18.922 -13.758 1 98.31 93 VAL A C 1
ATOM 766 O O . VAL A 1 93 ? 8.484 -19.375 -13.445 1 98.31 93 VAL A O 1
ATOM 769 N N . LYS A 1 94 ? 7.059 -17.672 -13.656 1 98.19 94 LYS A N 1
ATOM 770 C CA . LYS A 1 94 ? 7.848 -16.703 -12.906 1 98.19 94 LYS A CA 1
ATOM 771 C C . LYS A 1 94 ? 7.047 -16.109 -11.75 1 98.19 94 LYS A C 1
ATOM 773 O O . LYS A 1 94 ? 5.828 -15.969 -11.844 1 98.19 94 LYS A O 1
ATOM 778 N N . ILE A 1 95 ? 7.738 -15.914 -10.703 1 98 95 ILE A N 1
ATOM 779 C CA . ILE A 1 95 ? 7.137 -15.234 -9.562 1 98 95 ILE A CA 1
ATOM 780 C C . ILE A 1 95 ? 7.977 -14.016 -9.188 1 98 95 ILE A C 1
ATOM 782 O O . ILE A 1 95 ? 9.141 -14.148 -8.805 1 98 95 ILE A O 1
ATOM 786 N N . LEU A 1 96 ? 7.43 -12.891 -9.32 1 96.25 96 LEU A N 1
ATOM 787 C CA . LEU A 1 96 ? 8.07 -11.648 -8.906 1 96.25 96 LEU A CA 1
ATOM 788 C C . LEU A 1 96 ? 7.59 -11.227 -7.516 1 96.25 96 LEU A C 1
ATOM 790 O O . LEU A 1 96 ? 6.387 -11.242 -7.238 1 96.25 96 LEU A O 1
ATOM 794 N N . VAL A 1 97 ? 8.531 -10.898 -6.688 1 95 97 VAL A N 1
ATOM 795 C CA . VAL A 1 97 ? 8.211 -10.484 -5.324 1 95 97 VAL A CA 1
ATOM 796 C C . VAL A 1 97 ? 8.875 -9.141 -5.027 1 95 97 VAL A C 1
ATOM 798 O O . VAL A 1 97 ? 10.062 -8.953 -5.305 1 95 97 VAL A O 1
ATOM 801 N N . GLU A 1 98 ? 8.109 -8.242 -4.516 1 91.94 98 GLU A N 1
ATOM 802 C CA . GLU A 1 98 ? 8.602 -6.969 -4.008 1 91.94 98 GLU A CA 1
ATOM 803 C C . GLU A 1 98 ? 8.18 -6.75 -2.559 1 91.94 98 GLU A C 1
ATOM 805 O O . GLU A 1 98 ? 7.012 -6.949 -2.213 1 91.94 98 GLU A O 1
ATOM 810 N N . VAL A 1 99 ? 9.141 -6.379 -1.777 1 89.62 99 VAL A N 1
ATOM 811 C CA . VAL A 1 99 ? 8.867 -6.047 -0.383 1 89.62 99 VAL A CA 1
ATOM 812 C C . VAL A 1 99 ? 9.266 -4.598 -0.109 1 89.62 99 VAL A C 1
ATOM 814 O O . VAL A 1 99 ? 10.367 -4.176 -0.464 1 89.62 99 VAL A O 1
ATOM 817 N N . PHE A 1 100 ? 8.391 -3.867 0.492 1 89.31 100 PHE A N 1
ATOM 818 C CA . PHE A 1 100 ? 8.727 -2.484 0.809 1 89.31 100 PHE A CA 1
ATOM 819 C C . PHE A 1 100 ? 8.023 -2.035 2.084 1 89.31 100 PHE A C 1
ATOM 821 O O . PHE A 1 100 ? 7.086 -2.689 2.545 1 89.31 100 PHE A O 1
ATOM 828 N N . THR A 1 101 ? 8.547 -1.021 2.666 1 90.31 101 THR A N 1
ATOM 829 C CA . THR A 1 101 ? 7.961 -0.411 3.855 1 90.31 101 THR A CA 1
ATOM 830 C C . THR A 1 101 ? 7.043 0.747 3.475 1 90.31 101 THR A C 1
ATOM 832 O O . THR A 1 101 ? 7.379 1.552 2.604 1 90.31 101 THR A O 1
ATOM 835 N N . VAL A 1 102 ? 5.953 0.799 4.078 1 91.94 102 VAL A N 1
ATOM 836 C CA . VAL A 1 102 ? 4.988 1.866 3.83 1 91.94 102 VAL A CA 1
ATOM 837 C C . VAL A 1 102 ? 4.746 2.652 5.117 1 91.94 102 VAL A C 1
ATOM 839 O O . VAL A 1 102 ? 4.621 2.066 6.195 1 91.94 102 VAL A O 1
ATOM 842 N N . VAL A 1 103 ? 4.73 3.908 4.973 1 93.44 103 VAL A N 1
ATOM 843 C CA . VAL A 1 103 ? 4.316 4.777 6.07 1 93.44 103 VAL A CA 1
ATOM 844 C C . VAL A 1 103 ? 3.027 5.504 5.695 1 93.44 103 VAL A C 1
ATOM 846 O O . VAL A 1 103 ? 2.904 6.031 4.586 1 93.44 103 VAL A O 1
ATOM 849 N N . LYS A 1 104 ? 2.092 5.402 6.516 1 94.75 104 LYS A N 1
ATOM 850 C CA . LYS A 1 104 ? 0.849 6.164 6.434 1 94.75 104 LYS A CA 1
ATOM 851 C C . LYS A 1 104 ? 0.771 7.211 7.543 1 94.75 104 LYS A C 1
ATOM 853 O O . LYS A 1 104 ? 0.895 6.883 8.727 1 94.75 104 LYS A O 1
ATOM 858 N N . SER A 1 105 ? 0.556 8.414 7.16 1 96.94 105 SER A N 1
ATOM 859 C CA . SER A 1 105 ? 0.448 9.5 8.133 1 96.94 105 SER A CA 1
ATOM 860 C C . SER A 1 105 ? -0.848 10.281 7.953 1 96.94 105 SER A C 1
ATOM 862 O O . SER A 1 105 ? -1.177 10.695 6.84 1 96.94 105 SER A O 1
ATOM 864 N N . THR A 1 106 ? -1.536 10.477 9.023 1 97.62 106 THR A N 1
ATOM 865 C CA . THR A 1 106 ? -2.771 11.25 9.008 1 97.62 106 THR A CA 1
ATOM 866 C C . THR A 1 106 ? -2.66 12.461 9.93 1 97.62 106 THR A C 1
ATOM 868 O O . THR A 1 106 ? -2.422 12.312 11.133 1 97.62 106 THR A O 1
ATOM 871 N N . LEU A 1 107 ? -2.805 13.555 9.375 1 98 107 LEU A N 1
ATOM 872 C CA . LEU A 1 107 ? -2.91 14.805 10.117 1 98 107 LEU A CA 1
ATOM 873 C C . LEU A 1 107 ? -4.355 15.078 10.516 1 98 107 LEU A C 1
ATOM 875 O O . LEU A 1 107 ? -5.242 15.117 9.664 1 98 107 LEU A O 1
ATOM 879 N N . ILE A 1 108 ? -4.578 15.336 11.781 1 98.12 108 ILE A N 1
ATOM 880 C CA . ILE A 1 108 ? -5.91 15.617 12.305 1 98.12 108 ILE A CA 1
ATOM 881 C C . ILE A 1 108 ? -5.914 16.969 13.016 1 98.12 108 ILE A C 1
ATOM 883 O O . ILE A 1 108 ? -5.125 17.203 13.93 1 98.12 108 ILE A O 1
ATOM 887 N N . ILE A 1 109 ? -6.711 17.781 12.562 1 98.19 109 ILE A N 1
ATOM 888 C CA . ILE A 1 109 ? -6.934 19.062 13.227 1 98.19 109 ILE A CA 1
ATOM 889 C C . ILE A 1 109 ? -8.328 19.078 13.852 1 98.19 109 ILE A C 1
ATOM 891 O O . ILE A 1 109 ? -9.328 19.109 13.141 1 98.19 109 ILE A O 1
ATOM 895 N N . LYS A 1 110 ? -8.352 19.078 15.094 1 97.88 110 LYS A N 1
ATOM 896 C CA . LYS A 1 110 ? -9.617 19.156 15.812 1 97.88 110 LYS A CA 1
ATOM 897 C C . LYS A 1 110 ? -10.156 20.578 15.859 1 97.88 110 LYS A C 1
ATOM 899 O O . LYS A 1 110 ? -9.383 21.531 15.758 1 97.88 110 LYS A O 1
ATOM 904 N N . ASP A 1 111 ? -11.523 20.719 15.953 1 97 111 ASP A N 1
ATOM 905 C CA . ASP A 1 111 ? -12.148 22.016 16.109 1 97 111 ASP A CA 1
ATOM 906 C C . ASP A 1 111 ? -11.633 23.016 15.07 1 97 111 ASP A C 1
ATOM 908 O O . ASP A 1 111 ? -11.047 24.031 15.422 1 97 111 ASP A O 1
ATOM 912 N N . ALA A 1 112 ? -11.891 22.656 13.906 1 97.06 112 ALA A N 1
ATOM 913 C CA . ALA A 1 112 ? -11.398 23.453 12.789 1 97.06 112 ALA A CA 1
ATOM 914 C C . ALA A 1 112 ? -11.742 24.938 12.969 1 97.06 112 ALA A C 1
ATOM 916 O O . ALA A 1 112 ? -12.852 25.281 13.391 1 97.06 112 ALA A O 1
ATOM 917 N N . GLN A 1 113 ? -10.844 25.844 12.68 1 95.75 113 GLN A N 1
ATOM 91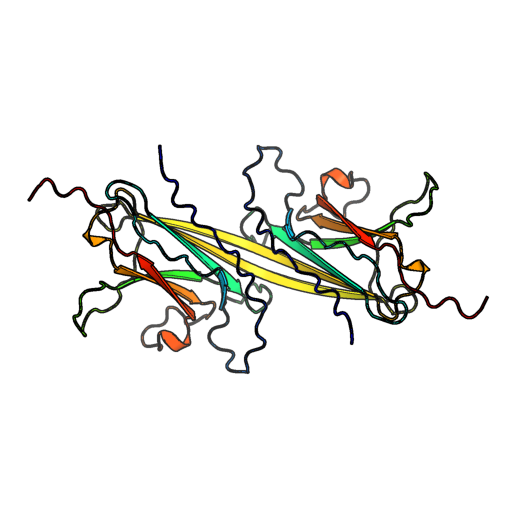8 C CA . GLN A 1 113 ? -10.969 27.297 12.766 1 95.75 113 GLN A CA 1
ATOM 919 C C . GLN A 1 113 ? -10.633 27.953 11.438 1 95.75 113 GLN A C 1
ATOM 921 O O . GLN A 1 113 ? -10.008 27.344 10.57 1 95.75 113 GLN A O 1
ATOM 926 N N . PRO A 1 114 ? -11.062 29.172 11.188 1 93.62 114 PRO A N 1
ATOM 927 C CA . PRO A 1 114 ? -10.773 29.859 9.922 1 93.62 114 PRO A CA 1
ATOM 928 C C . PRO A 1 114 ? -9.281 29.891 9.594 1 93.62 114 PRO A C 1
ATOM 930 O O . PRO A 1 114 ? -8.906 29.797 8.422 1 93.62 114 PRO A O 1
ATOM 933 N N . GLY A 1 115 ? -8.461 29.906 10.625 1 93.06 115 GLY A N 1
ATOM 934 C CA . GLY A 1 115 ? -7.02 29.984 10.438 1 93.06 115 GLY A CA 1
ATOM 935 C C . GLY A 1 115 ? -6.414 28.688 9.922 1 93.06 115 GLY A C 1
ATOM 936 O O . GLY A 1 115 ? -5.254 28.656 9.508 1 93.06 115 GLY A O 1
ATOM 937 N N . ASP A 1 116 ? -7.223 27.656 9.938 1 95.06 116 ASP A N 1
ATOM 938 C CA . ASP A 1 116 ? -6.742 26.359 9.445 1 95.06 116 ASP A CA 1
ATOM 939 C C . ASP A 1 116 ? -6.848 26.281 7.926 1 95.06 116 ASP A C 1
ATOM 941 O O . ASP A 1 116 ? -6.375 25.312 7.32 1 95.06 116 ASP A O 1
ATOM 945 N N . GLU A 1 117 ? -7.461 27.25 7.285 1 94.25 117 GLU A N 1
ATOM 946 C CA . GLU A 1 117 ? -7.488 27.312 5.824 1 94.25 117 GLU A CA 1
ATOM 947 C C . GLU A 1 117 ? -6.102 27.594 5.258 1 94.25 117 GLU A C 1
ATOM 949 O O . GLU A 1 117 ? -5.383 28.453 5.773 1 94.25 117 GLU A O 1
ATOM 954 N N . GLY A 1 118 ? -5.781 26.859 4.234 1 94.44 118 GLY A N 1
ATOM 955 C CA . GLY A 1 118 ? -4.469 27.016 3.625 1 94.44 118 GLY A CA 1
ATOM 956 C C . GLY A 1 118 ? -4.023 25.781 2.865 1 94.44 118 GLY A C 1
ATOM 957 O O . GLY A 1 118 ? -4.852 24.969 2.43 1 94.44 118 GLY A O 1
ATOM 958 N N . VAL A 1 119 ? -2.725 25.766 2.678 1 95.06 119 VAL A N 1
ATOM 959 C CA . VAL A 1 119 ? -2.162 24.656 1.913 1 95.06 119 VAL A CA 1
ATOM 960 C C . VAL A 1 119 ? -1.325 23.766 2.832 1 95.06 119 VAL A C 1
ATOM 962 O O . VAL A 1 119 ? -0.366 24.234 3.451 1 95.06 119 VAL A O 1
ATOM 965 N N . TYR A 1 120 ? -1.668 22.594 2.877 1 95.88 120 TYR A N 1
ATOM 966 C CA . TYR A 1 120 ? -0.913 21.594 3.627 1 95.88 120 TYR A CA 1
ATOM 967 C C . TYR A 1 120 ? -0.026 20.781 2.699 1 95.88 120 TYR A C 1
ATOM 969 O O . TYR A 1 120 ? -0.434 20.422 1.589 1 95.88 120 TYR A O 1
ATOM 977 N N . GLN A 1 121 ? 1.143 20.469 3.236 1 95.38 121 GLN A N 1
ATOM 978 C CA . GLN A 1 121 ? 2.104 19.688 2.459 1 95.38 121 GLN A CA 1
ATOM 979 C C . GLN A 1 121 ? 2.461 18.391 3.168 1 95.38 121 GLN A C 1
ATOM 981 O O . GLN A 1 121 ? 2.801 18.391 4.352 1 95.38 121 GLN A O 1
ATOM 986 N N . CYS A 1 122 ? 2.326 17.422 2.412 1 95.88 122 CYS A N 1
ATOM 987 C CA . CYS A 1 122 ? 2.918 16.141 2.801 1 95.88 122 CYS A CA 1
ATOM 988 C C . CYS A 1 122 ? 4.312 15.992 2.207 1 95.88 122 CYS A C 1
ATOM 990 O O . CYS A 1 122 ? 4.477 15.992 0.986 1 95.88 122 CYS A O 1
ATOM 992 N N . ARG A 1 123 ? 5.258 15.828 3.084 1 93.31 123 ARG A N 1
ATOM 993 C CA . ARG A 1 123 ? 6.637 15.648 2.635 1 93.31 123 ARG A CA 1
ATOM 994 C C . ARG A 1 123 ? 7.172 14.281 3.035 1 93.31 123 ARG A C 1
ATOM 996 O O . ARG A 1 123 ? 7.246 13.961 4.223 1 93.31 123 ARG A O 1
ATOM 1003 N N . ALA A 1 124 ? 7.551 13.562 2.051 1 93.94 124 ALA A N 1
ATOM 1004 C CA . ALA A 1 124 ? 8.008 12.203 2.316 1 93.94 124 ALA A CA 1
ATOM 1005 C C . ALA A 1 124 ? 9.477 12.039 1.939 1 93.94 124 ALA A C 1
ATOM 1007 O O . ALA A 1 124 ? 9.938 12.586 0.933 1 93.94 124 ALA A O 1
ATOM 1008 N N . SER A 1 125 ? 10.211 11.234 2.783 1 90 125 SER A N 1
ATOM 1009 C CA . SER A 1 125 ? 11.617 10.984 2.488 1 90 125 SER A CA 1
ATOM 1010 C C . SER A 1 125 ? 12.078 9.648 3.076 1 90 125 SER A C 1
ATOM 1012 O O . SER A 1 125 ? 11.594 9.234 4.133 1 90 125 SER A O 1
ATOM 1014 N N . ASN A 1 126 ? 12.977 9.008 2.404 1 87.5 126 ASN A N 1
ATOM 1015 C CA . ASN A 1 126 ? 13.703 7.848 2.908 1 87.5 126 ASN A CA 1
ATOM 1016 C C . ASN A 1 126 ? 15.211 8.055 2.83 1 87.5 126 ASN A C 1
ATOM 1018 O O . ASN A 1 126 ? 15.969 7.086 2.762 1 87.5 126 ASN A O 1
ATOM 1022 N N . SER A 1 127 ? 15.609 9.281 2.76 1 83.75 127 SER A N 1
ATOM 1023 C CA . SER A 1 127 ? 17.031 9.602 2.713 1 83.75 127 SER A CA 1
ATOM 1024 C C . SER A 1 127 ? 17.656 9.578 4.105 1 83.75 127 SER A C 1
ATOM 1026 O O . SER A 1 127 ? 17.062 10.094 5.062 1 83.75 127 SER A O 1
ATOM 1028 N N . PRO A 1 128 ? 18.844 8.992 4.086 1 81.88 128 PRO A N 1
ATOM 1029 C CA . PRO A 1 128 ? 19.547 9.086 5.367 1 81.88 128 PRO A CA 1
ATOM 1030 C C . PRO A 1 128 ? 19.906 10.516 5.75 1 81.88 128 PRO A C 1
ATOM 1032 O O . PRO A 1 128 ? 20.188 10.797 6.918 1 81.88 128 PRO A O 1
ATOM 1035 N N . ASN A 1 129 ? 19.781 11.477 4.824 1 81.25 129 ASN A N 1
ATOM 1036 C CA . ASN A 1 129 ? 20.188 12.859 5.059 1 81.25 129 ASN A CA 1
ATOM 1037 C C . ASN A 1 129 ? 18.984 13.773 5.207 1 81.25 129 ASN A C 1
ATOM 1039 O O . ASN A 1 129 ? 19.109 15 5.129 1 81.25 129 ASN A O 1
ATOM 1043 N N . ARG A 1 130 ? 17.844 13.242 5.367 1 82.56 130 ARG A N 1
ATOM 1044 C CA . ARG A 1 130 ? 16.609 14.023 5.305 1 82.56 130 ARG A CA 1
ATOM 1045 C C . ARG A 1 130 ? 16.547 15.023 6.453 1 82.56 130 ARG A C 1
ATOM 1047 O O . ARG A 1 130 ? 15.859 16.047 6.348 1 82.56 130 ARG A O 1
ATOM 1054 N N . TYR A 1 131 ? 17.312 14.797 7.457 1 78.19 131 TYR A N 1
ATOM 1055 C CA . TYR A 1 131 ? 17.219 15.711 8.586 1 78.19 131 TYR A CA 1
ATOM 1056 C C . TYR A 1 131 ? 18.469 16.594 8.672 1 78.19 131 TYR A C 1
ATOM 1058 O O . TYR A 1 131 ? 18.609 17.391 9.602 1 78.19 131 TYR A O 1
ATOM 1066 N N . LYS A 1 132 ? 19.328 16.328 7.684 1 77.75 132 LYS A N 1
ATOM 1067 C CA . LYS A 1 132 ? 20.547 17.125 7.703 1 77.75 132 LYS A CA 1
ATOM 1068 C C . LYS A 1 132 ? 20.266 18.562 7.309 1 77.75 132 LYS A C 1
ATOM 1070 O O . LYS A 1 132 ? 19.516 18.828 6.363 1 77.75 132 LYS A O 1
ATOM 1075 N N . GLU A 1 133 ? 20.719 19.453 8.062 1 71.19 133 GLU A N 1
ATOM 1076 C CA . GLU A 1 133 ? 20.547 20.891 7.84 1 71.19 133 GLU A CA 1
ATOM 1077 C C . GLU A 1 133 ? 21.234 21.328 6.547 1 71.19 133 GLU A C 1
ATOM 1079 O O . GLU A 1 133 ? 22.297 20.812 6.195 1 71.19 133 GLU A O 1
ATOM 1084 N N . GLY A 1 134 ? 20.641 22.281 5.812 1 66.5 134 GLY A N 1
ATOM 1085 C CA . GLY A 1 134 ? 21.234 22.875 4.629 1 66.5 134 GLY A CA 1
ATOM 1086 C C . GLY A 1 134 ? 20.922 22.109 3.354 1 66.5 134 GLY A C 1
ATOM 1087 O O . GLY A 1 134 ? 21.328 22.531 2.264 1 66.5 134 GLY A O 1
ATOM 1088 N N . VAL A 1 135 ? 20.422 20.953 3.557 1 62.34 135 VAL A N 1
ATOM 1089 C CA . VAL A 1 135 ? 20.141 20.203 2.344 1 62.34 135 VAL A CA 1
ATOM 1090 C C . VAL A 1 135 ? 18.859 20.703 1.695 1 62.34 135 VAL A C 1
ATOM 1092 O O . VAL A 1 135 ? 17.938 21.141 2.391 1 62.34 135 VAL A O 1
ATOM 1095 N N . ASN A 1 136 ? 18.984 20.891 0.421 1 65.94 136 ASN A N 1
ATOM 1096 C CA . ASN A 1 136 ? 17.844 21.328 -0.376 1 65.94 136 ASN A CA 1
ATOM 1097 C C . ASN A 1 136 ? 16.625 20.422 -0.151 1 65.94 136 ASN A C 1
ATOM 1099 O O . ASN A 1 136 ? 16.688 19.219 -0.393 1 65.94 136 ASN A O 1
ATOM 1103 N N . LEU A 1 137 ? 15.625 21.016 0.441 1 68.19 137 LEU A N 1
ATOM 1104 C CA . LEU A 1 137 ? 14.383 20.328 0.787 1 68.19 137 LEU A CA 1
ATOM 1105 C C . LEU A 1 137 ? 13.891 19.484 -0.375 1 68.19 137 LEU A C 1
ATOM 1107 O O . LEU A 1 137 ? 13.531 18.312 -0.185 1 68.19 137 LEU A O 1
ATOM 1111 N N . TYR A 1 138 ? 14.031 20.062 -1.516 1 70.69 138 TYR A N 1
ATOM 1112 C CA . TYR A 1 138 ? 13.43 19.391 -2.664 1 70.69 138 TYR A CA 1
ATOM 1113 C C . TYR A 1 138 ? 14.32 18.266 -3.174 1 70.69 138 TYR A C 1
ATOM 1115 O O . TYR A 1 138 ? 13.898 17.438 -3.986 1 70.69 138 TYR A O 1
ATOM 1123 N N . GLN A 1 139 ? 15.477 18.266 -2.578 1 74.44 139 GLN A N 1
ATOM 1124 C CA . GLN A 1 139 ? 16.391 17.203 -3.014 1 74.44 139 GLN A CA 1
ATOM 1125 C C . GLN A 1 139 ? 16.062 15.891 -2.318 1 74.44 139 GLN A C 1
ATOM 1127 O O . GLN A 1 139 ? 16.188 14.82 -2.92 1 74.44 139 GLN A O 1
ATOM 1132 N N . HIS A 1 140 ? 15.555 16.094 -1.171 1 80 140 HIS A N 1
ATOM 1133 C CA . HIS A 1 140 ? 15.469 14.852 -0.408 1 80 140 HIS A CA 1
ATOM 1134 C C . HIS A 1 140 ? 14.016 14.516 -0.072 1 80 140 HIS A C 1
ATOM 1136 O O . HIS A 1 140 ? 13.734 13.43 0.444 1 80 140 HIS A O 1
ATOM 1142 N N . TRP A 1 141 ? 13.188 15.461 -0.442 1 87.19 141 TRP A N 1
ATOM 1143 C CA . TRP A 1 141 ? 11.805 15.219 -0.048 1 87.19 141 TRP A CA 1
ATOM 1144 C C . TRP A 1 141 ? 10.875 15.25 -1.262 1 87.19 141 TRP A C 1
ATOM 1146 O O . TRP A 1 141 ? 10.984 16.141 -2.109 1 87.19 141 TRP A O 1
ATOM 1156 N N . LYS A 1 142 ? 10.078 14.266 -1.37 1 90.44 142 LYS A N 1
ATOM 1157 C CA . LYS A 1 142 ? 8.938 14.328 -2.275 1 90.44 142 LYS A CA 1
ATOM 1158 C C . LYS A 1 142 ? 7.77 15.07 -1.633 1 90.44 142 LYS A C 1
ATOM 1160 O O . LYS A 1 142 ? 7.406 14.789 -0.489 1 90.44 142 LYS A O 1
ATOM 1165 N N . ILE A 1 143 ? 7.223 16.016 -2.369 1 91.31 143 ILE A N 1
ATOM 1166 C CA . ILE A 1 143 ? 6.25 16.906 -1.749 1 91.31 143 ILE A CA 1
ATOM 1167 C C . ILE A 1 143 ? 4.926 16.828 -2.506 1 91.31 143 ILE A C 1
ATOM 1169 O O . ILE A 1 143 ? 4.902 16.891 -3.738 1 91.31 143 ILE A O 1
ATOM 1173 N N . GLU A 1 144 ? 3.869 16.594 -1.779 1 93.88 144 GLU A N 1
ATOM 1174 C CA . GLU A 1 144 ? 2.508 16.703 -2.293 1 93.88 144 GLU A CA 1
ATOM 1175 C C . GLU A 1 144 ? 1.674 17.672 -1.454 1 93.88 144 GLU A C 1
ATOM 1177 O O . GLU A 1 144 ? 1.812 17.703 -0.23 1 93.88 144 GLU A O 1
ATOM 1182 N N . GLU A 1 145 ? 0.852 18.406 -2.15 1 93.5 145 GLU A N 1
ATOM 1183 C CA . GLU A 1 145 ? 0.095 19.438 -1.458 1 93.5 145 GLU A CA 1
ATOM 1184 C C . GLU A 1 145 ? -1.394 19.109 -1.419 1 93.5 145 GLU A C 1
ATOM 1186 O O . GLU A 1 145 ? -1.907 18.438 -2.314 1 93.5 145 GLU A O 1
ATOM 1191 N N . ALA A 1 146 ? -1.988 19.562 -0.339 1 93.88 146 ALA A N 1
ATOM 1192 C CA . ALA A 1 146 ? -3.434 19.453 -0.167 1 93.88 146 ALA A CA 1
ATOM 1193 C C . ALA A 1 146 ? -4.023 20.766 0.343 1 93.88 146 ALA A C 1
ATOM 1195 O O . ALA A 1 146 ? -3.895 21.094 1.524 1 93.88 146 ALA A O 1
ATOM 1196 N N . PRO A 1 147 ? -4.73 21.438 -0.469 1 94.12 147 PRO A N 1
ATOM 1197 C CA . PRO A 1 147 ? -5.371 22.672 -0.017 1 94.12 147 PRO A CA 1
ATOM 1198 C C . PRO A 1 147 ? -6.613 22.422 0.832 1 94.12 147 PRO A C 1
ATOM 1200 O O . PRO A 1 147 ? -7.363 21.469 0.568 1 94.12 147 PRO A O 1
ATOM 1203 N N . VAL A 1 148 ? -6.699 23.125 1.818 1 94.56 148 VAL A N 1
ATOM 1204 C CA . VAL A 1 148 ? -7.926 23.266 2.596 1 94.56 148 VAL A CA 1
ATOM 1205 C C . VAL A 1 148 ? -8.555 24.641 2.328 1 94.56 148 VAL A C 1
ATOM 1207 O O . VAL A 1 148 ? -7.973 25.672 2.678 1 94.56 148 VAL A O 1
ATOM 1210 N N . THR A 1 149 ? -9.688 24.547 1.654 1 93.5 149 THR A N 1
ATOM 1211 C CA . THR A 1 149 ? -10.219 25.812 1.192 1 93.5 149 THR A CA 1
ATOM 1212 C C . THR A 1 149 ? -11.719 25.906 1.467 1 93.5 149 THR A C 1
ATOM 1214 O O . THR A 1 149 ? -12.367 24.891 1.72 1 93.5 149 THR A O 1
ATOM 1217 N N . ASN A 1 150 ? -12.305 27.156 1.426 1 92.75 150 ASN A N 1
ATOM 1218 C CA . ASN A 1 150 ? -13.727 27.484 1.513 1 92.75 150 ASN A CA 1
ATOM 1219 C C . ASN A 1 150 ? -14.344 26.953 2.803 1 92.75 150 ASN A C 1
ATOM 1221 O O . ASN A 1 150 ? -15.414 26.344 2.777 1 92.75 150 ASN A O 1
ATOM 1225 N N . MET A 1 151 ? -13.625 27.141 3.846 1 92 151 MET A N 1
ATOM 1226 C CA . MET A 1 151 ? -14.148 26.688 5.129 1 92 151 MET A CA 1
ATOM 1227 C C . MET A 1 151 ? -15.461 27.391 5.465 1 92 151 MET A C 1
ATOM 1229 O O . MET A 1 151 ? -15.617 28.578 5.188 1 92 151 MET A O 1
ATOM 1233 N N . LYS A 1 152 ? -16.438 26.703 5.996 1 93.38 152 LYS A N 1
ATOM 1234 C CA . LYS A 1 152 ? -17.75 27.219 6.391 1 93.38 152 LYS A CA 1
ATOM 1235 C C . LYS A 1 152 ? -17.781 27.531 7.883 1 93.38 152 LYS A C 1
ATOM 1237 O O . LYS A 1 152 ? -17.984 26.641 8.711 1 93.38 152 LYS A O 1
ATOM 1242 N N . CYS A 1 153 ? -17.531 28.781 8.102 1 90.56 153 CYS A N 1
ATOM 1243 C CA . CYS A 1 153 ? -17.5 29.188 9.5 1 90.56 153 CYS A CA 1
ATOM 1244 C C . CYS A 1 153 ? -18.656 30.141 9.812 1 90.56 153 CYS A C 1
ATOM 1246 O O . CYS A 1 153 ? -19.047 30.953 8.969 1 90.56 153 CYS A O 1
ATOM 1248 N N . GLY A 1 154 ? -19.828 29.734 10.266 1 74.44 154 GLY A N 1
ATOM 1249 C CA . GLY A 1 154 ? -21 30.547 10.578 1 74.44 154 GLY A CA 1
ATOM 1250 C C . GLY A 1 154 ? -20.672 32 10.766 1 74.44 154 GLY A C 1
ATOM 1251 O O . GLY A 1 154 ? -19.531 32.375 11.078 1 74.44 154 GLY A O 1
ATOM 1252 N N . GLU A 1 155 ? -21.219 33 9.922 1 60.34 155 GLU A N 1
ATOM 1253 C CA . GLU A 1 155 ? -21.234 34.438 9.961 1 60.34 155 GLU A CA 1
ATOM 1254 C C . GLU A 1 155 ? -21.25 34.969 11.398 1 60.34 155 GLU A C 1
ATOM 1256 O O . GLU A 1 155 ? -21.031 36.156 11.641 1 60.34 155 GLU A O 1
ATOM 1261 N N . GLY A 1 156 ? -21.734 34.344 12.43 1 46.56 156 GLY A N 1
ATOM 1262 C CA . GLY A 1 156 ? -22.219 35.219 13.492 1 46.56 156 GLY A CA 1
ATOM 1263 C C . GLY A 1 156 ? -21.125 36.125 14.062 1 46.56 156 GLY A C 1
ATOM 1264 O O . GLY A 1 156 ? -21.359 37.281 14.336 1 46.56 156 GLY A O 1
ATOM 1265 N N . ASP A 1 157 ? -20 35.719 14.836 1 40.66 157 ASP A N 1
ATOM 1266 C CA . ASP A 1 157 ? -19.578 36.656 15.867 1 40.66 157 ASP A CA 1
ATOM 1267 C C . ASP A 1 157 ? -18.719 37.781 15.281 1 40.66 157 ASP A C 1
ATOM 1269 O O . ASP A 1 157 ? -17.484 37.719 15.336 1 40.66 157 ASP A O 1
ATOM 1273 N N . TYR A 1 158 ? -18.953 38.25 13.969 1 35.47 158 TYR A N 1
ATOM 1274 C CA . TYR A 1 158 ? -18.438 39.625 13.992 1 35.47 158 TYR A CA 1
ATOM 1275 C C . TYR A 1 158 ? -19.359 40.562 14.766 1 35.47 158 TYR A C 1
ATOM 1277 O O . TYR A 1 158 ? -20.578 40.344 14.805 1 35.47 158 TYR A O 1
ATOM 1285 N N . MET B 1 1 ? -28.828 16.219 8.945 1 22.36 1 MET B N 1
ATOM 1286 C CA . MET B 1 1 ? -28.5 15.602 7.664 1 22.36 1 MET B CA 1
ATOM 1287 C C . MET B 1 1 ? -27.031 15.828 7.312 1 22.36 1 MET B C 1
ATOM 1289 O O . MET B 1 1 ? -26.641 16.938 6.977 1 22.36 1 MET B O 1
ATOM 1293 N N . GLU B 1 2 ? -26.125 15.188 8.094 1 26.59 2 GLU B N 1
ATOM 1294 C CA . GLU B 1 2 ? -24.688 15.352 8.32 1 26.59 2 GLU B CA 1
ATOM 1295 C C . GLU B 1 2 ? -23.891 15 7.074 1 26.59 2 GLU B C 1
ATOM 1297 O O . GLU B 1 2 ? -24 13.883 6.562 1 26.59 2 GLU B O 1
ATOM 1302 N N . LEU B 1 3 ? -23.781 16.016 6.172 1 26.2 3 LEU B N 1
ATOM 1303 C CA . LEU B 1 3 ? -23.062 15.883 4.914 1 26.2 3 LEU B CA 1
ATOM 1304 C C . LEU B 1 3 ? -21.625 15.43 5.152 1 26.2 3 LEU B C 1
ATOM 1306 O O . LEU B 1 3 ? -20.859 16.141 5.805 1 26.2 3 LEU B O 1
ATOM 1310 N N . TYR B 1 4 ? -21.438 14.164 5.398 1 28.48 4 TYR B N 1
ATOM 1311 C CA . TYR B 1 4 ? -20.156 13.484 5.395 1 28.48 4 TYR B CA 1
ATOM 1312 C C . TYR B 1 4 ? -19.375 13.797 4.121 1 28.48 4 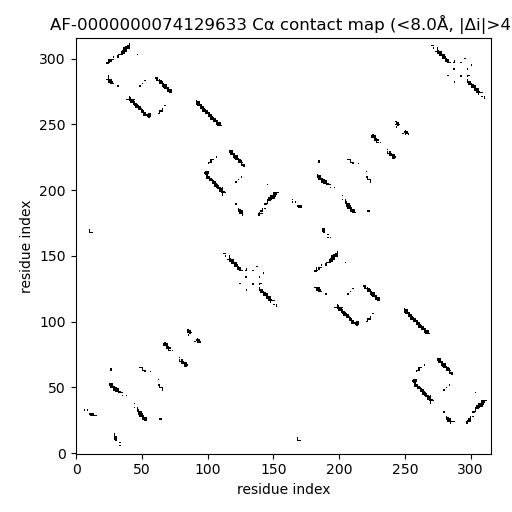TYR B C 1
ATOM 1314 O O . TYR B 1 4 ? -19.922 13.695 3.016 1 28.48 4 TYR B O 1
ATOM 1322 N N . SER B 1 5 ? -18.656 14.969 4.242 1 31.62 5 SER B N 1
ATOM 1323 C CA . SER B 1 5 ? -17.719 15.164 3.146 1 31.62 5 SER B CA 1
ATOM 1324 C C . SER B 1 5 ? -16.984 13.867 2.811 1 31.62 5 SER B C 1
ATOM 1326 O O . SER B 1 5 ? -16.359 13.258 3.682 1 31.62 5 SER B O 1
ATOM 1328 N N . LEU B 1 6 ? -17.609 13.117 1.95 1 29.22 6 LEU B N 1
ATOM 1329 C CA . LEU B 1 6 ? -17.078 11.898 1.35 1 29.22 6 LEU B CA 1
ATOM 1330 C C . LEU B 1 6 ? -15.711 12.148 0.729 1 29.22 6 LEU B C 1
ATOM 1332 O O . LEU B 1 6 ? -15.586 12.922 -0.222 1 29.22 6 LEU B O 1
ATOM 1336 N N . VAL B 1 7 ? -14.836 12.312 1.593 1 29.23 7 VAL B N 1
ATOM 1337 C CA . VAL B 1 7 ? -13.484 12.227 1.058 1 29.23 7 VAL B CA 1
ATOM 1338 C C . VAL B 1 7 ? -13.305 10.906 0.312 1 29.23 7 VAL B C 1
ATOM 1340 O O . VAL B 1 7 ? -13.422 9.828 0.905 1 29.23 7 VAL B O 1
ATOM 1343 N N . ARG B 1 8 ? -13.766 10.938 -0.972 1 29.12 8 ARG B N 1
ATOM 1344 C CA . ARG B 1 8 ? -13.43 9.773 -1.797 1 29.12 8 ARG B CA 1
ATOM 1345 C C . ARG B 1 8 ? -11.922 9.609 -1.93 1 29.12 8 ARG B C 1
ATOM 1347 O O . ARG B 1 8 ? -11.227 10.531 -2.377 1 29.12 8 ARG B O 1
ATOM 1354 N N . ILE B 1 9 ? -11.445 9 -1.043 1 31.03 9 ILE B N 1
ATOM 1355 C CA . ILE B 1 9 ? -10.062 8.562 -1.229 1 31.03 9 ILE B CA 1
ATOM 1356 C C . ILE B 1 9 ? -9.914 7.879 -2.586 1 31.03 9 ILE B C 1
ATOM 1358 O O . ILE B 1 9 ? -10.469 6.801 -2.805 1 31.03 9 ILE B O 1
ATOM 1362 N N . LEU B 1 10 ? -9.984 8.758 -3.654 1 28.95 10 LEU B N 1
ATOM 1363 C CA . LEU B 1 10 ? -9.516 8.148 -4.895 1 28.95 10 LEU B CA 1
ATOM 1364 C C . LEU B 1 10 ? -8.18 7.438 -4.684 1 28.95 10 LEU B C 1
ATOM 1366 O O . LEU B 1 10 ? -7.195 8.062 -4.285 1 28.95 10 LEU B O 1
ATOM 1370 N N . ALA B 1 11 ? -8.273 6.309 -4.184 1 31.09 11 ALA B N 1
ATOM 1371 C CA . ALA B 1 11 ? -7.105 5.438 -4.102 1 31.09 11 ALA B CA 1
ATOM 1372 C C . ALA B 1 11 ? -6.367 5.379 -5.438 1 31.09 11 ALA B C 1
ATOM 1374 O O . ALA B 1 11 ? -6.84 4.746 -6.387 1 31.09 11 ALA B O 1
ATOM 1375 N N . PHE B 1 12 ? -5.828 6.555 -5.895 1 31.42 12 PHE B N 1
ATOM 1376 C CA . PHE B 1 12 ? -4.91 6.457 -7.02 1 31.42 12 PHE B CA 1
ATOM 1377 C C . PHE B 1 12 ? -3.742 5.535 -6.688 1 31.42 12 PHE B C 1
ATOM 1379 O O . PHE B 1 12 ? -3.051 5.734 -5.688 1 31.42 12 PHE B O 1
ATOM 1386 N N . VAL B 1 13 ? -4.016 4.32 -6.887 1 31.5 13 VAL B N 1
ATOM 1387 C CA . VAL B 1 13 ? -2.791 3.541 -7.016 1 31.5 13 VAL B CA 1
ATOM 1388 C C . VAL B 1 13 ? -1.889 4.168 -8.078 1 31.5 13 VAL B C 1
ATOM 1390 O O . VAL B 1 13 ? -2.221 4.16 -9.266 1 31.5 13 VAL B O 1
ATOM 1393 N N . HIS B 1 14 ? -1.224 5.258 -7.805 1 33.09 14 HIS B N 1
ATOM 1394 C CA . HIS B 1 14 ? -0.124 5.629 -8.688 1 33.09 14 HIS B CA 1
ATOM 1395 C C . HIS B 1 14 ? 0.785 4.438 -8.969 1 33.09 14 HIS B C 1
ATOM 1397 O O . HIS B 1 14 ? 1.358 3.857 -8.047 1 33.09 14 HIS B O 1
ATOM 1403 N N . VAL B 1 15 ? 0.414 3.646 -9.992 1 31.38 15 VAL B N 1
ATOM 1404 C CA . VAL B 1 15 ? 1.41 2.83 -10.68 1 31.38 15 VAL B CA 1
ATOM 1405 C C . VAL B 1 15 ? 2.732 3.588 -10.758 1 31.38 15 VAL B C 1
ATOM 1407 O O . VAL B 1 15 ? 2.746 4.805 -10.953 1 31.38 15 VAL B O 1
ATOM 1410 N N . ALA B 1 16 ? 3.77 2.873 -10.289 1 33.12 16 ALA B N 1
ATOM 1411 C CA . ALA B 1 16 ? 5.172 3.262 -10.422 1 33.12 16 ALA B CA 1
ATOM 1412 C C . ALA B 1 16 ? 5.449 3.855 -11.797 1 33.12 16 ALA B C 1
ATOM 1414 O O . ALA B 1 16 ? 5.332 3.164 -12.812 1 33.12 16 ALA B O 1
ATOM 1415 N N . LEU B 1 17 ? 4.98 5.051 -12.047 1 31.31 17 LEU B N 1
ATOM 1416 C CA . LEU B 1 17 ? 5.664 5.625 -13.203 1 31.31 17 LEU B CA 1
ATOM 1417 C C . LEU B 1 17 ? 7.172 5.41 -13.102 1 31.31 17 LEU B C 1
ATOM 1419 O O . LEU B 1 17 ? 7.754 5.551 -12.023 1 31.31 17 LEU B O 1
ATOM 1423 N N . ASN B 1 18 ? 7.738 4.602 -14.016 1 32.41 18 ASN B N 1
ATOM 1424 C CA . ASN B 1 18 ? 9.141 4.395 -14.344 1 32.41 18 ASN B CA 1
ATOM 1425 C C . ASN B 1 18 ? 9.922 5.703 -14.328 1 32.41 18 ASN B C 1
ATOM 1427 O O . ASN B 1 18 ? 10.258 6.25 -15.383 1 32.41 18 ASN B O 1
ATOM 1431 N N . ARG B 1 19 ? 9.609 6.754 -13.742 1 32.28 19 ARG B N 1
ATOM 1432 C CA . ARG B 1 19 ? 10.469 7.867 -14.133 1 32.28 19 ARG B CA 1
ATOM 1433 C C . ARG B 1 19 ? 11.938 7.543 -13.844 1 32.28 19 ARG B C 1
ATOM 1435 O O . ARG B 1 19 ? 12.242 6.82 -12.898 1 32.28 19 ARG B O 1
ATOM 1442 N N . GLY B 1 20 ? 12.922 8.078 -14.539 1 35.12 20 GLY B N 1
ATOM 1443 C CA . GLY B 1 20 ? 14.367 8.125 -14.68 1 35.12 20 GLY B CA 1
ATOM 1444 C C . GLY B 1 20 ? 15.094 8.117 -13.344 1 35.12 20 GLY B C 1
ATOM 1445 O O . GLY B 1 20 ? 14.477 8.328 -12.297 1 35.12 20 GLY B O 1
ATOM 1446 N N . GLU B 1 21 ? 16.562 8.117 -13.289 1 36.94 21 GLU B N 1
ATOM 1447 C CA . GLU B 1 21 ? 17.828 7.91 -12.602 1 36.94 21 GLU B CA 1
ATOM 1448 C C . GLU B 1 21 ? 17.906 8.734 -11.32 1 36.94 21 GLU B C 1
ATOM 1450 O O . GLU B 1 21 ? 18.844 8.594 -10.531 1 36.94 21 GLU B O 1
ATOM 1455 N N . ALA B 1 22 ? 17.5 9.93 -11.039 1 38.22 22 ALA B N 1
ATOM 1456 C CA . ALA B 1 22 ? 18.25 10.516 -9.938 1 38.22 22 ALA B CA 1
ATOM 1457 C C . ALA B 1 22 ? 17.906 9.852 -8.609 1 38.22 22 ALA B C 1
ATOM 1459 O O . ALA B 1 22 ? 16.734 9.875 -8.188 1 38.22 22 ALA B O 1
ATOM 1460 N N . ARG B 1 23 ? 18.453 8.758 -7.996 1 45.5 23 ARG B N 1
ATOM 1461 C CA . ARG B 1 23 ? 18.516 7.902 -6.812 1 45.5 23 ARG B CA 1
ATOM 1462 C C . ARG B 1 23 ? 18.125 8.672 -5.555 1 45.5 23 ARG B C 1
ATOM 1464 O O . ARG B 1 23 ? 18.297 8.172 -4.441 1 45.5 23 ARG B O 1
ATOM 1471 N N . HIS B 1 24 ? 18.078 10.062 -5.445 1 50.78 24 HIS B N 1
ATOM 1472 C CA . HIS B 1 24 ? 18.109 10.656 -4.113 1 50.78 24 HIS B CA 1
ATOM 1473 C C . HIS B 1 24 ? 16.859 10.312 -3.326 1 50.78 24 HIS B C 1
ATOM 1475 O O . HIS B 1 24 ? 16.922 9.992 -2.139 1 50.78 24 HIS B O 1
ATOM 1481 N N . HIS B 1 25 ? 15.703 10.969 -3.592 1 57.5 25 HIS B N 1
ATOM 1482 C CA . HIS B 1 25 ? 14.453 10.969 -2.844 1 57.5 25 HIS B CA 1
ATOM 1483 C C . HIS B 1 25 ? 13.773 9.602 -2.912 1 57.5 25 HIS B C 1
ATOM 1485 O O . HIS B 1 25 ? 12.93 9.367 -3.779 1 57.5 25 HIS B O 1
ATOM 1491 N N . SER B 1 26 ? 14.32 8.672 -2.229 1 74.25 26 SER B N 1
ATOM 1492 C CA . SER B 1 26 ? 14.031 7.262 -2.459 1 74.25 26 SER B CA 1
ATOM 1493 C C . SER B 1 26 ? 12.602 6.918 -2.057 1 74.25 26 SER B C 1
ATOM 1495 O O . SER B 1 26 ? 12.062 5.895 -2.482 1 74.25 26 SER B O 1
ATOM 1497 N N . ALA B 1 27 ? 11.898 7.922 -1.179 1 87.94 27 ALA B N 1
ATOM 1498 C CA . ALA B 1 27 ? 10.523 7.535 -0.867 1 87.94 27 ALA B CA 1
ATOM 1499 C C . ALA B 1 27 ? 9.578 7.895 -2.014 1 87.94 27 ALA B C 1
ATOM 1501 O O . ALA B 1 27 ? 9.828 8.852 -2.754 1 87.94 27 ALA B O 1
ATOM 1502 N N . GLU B 1 28 ? 8.641 7.152 -2.137 1 90.62 28 GLU B N 1
ATOM 1503 C CA . GLU B 1 28 ? 7.602 7.398 -3.133 1 90.62 28 GLU B CA 1
ATOM 1504 C C . GLU B 1 28 ? 6.234 7.566 -2.475 1 90.62 28 GLU B C 1
ATOM 1506 O O . GLU B 1 28 ? 5.797 6.707 -1.709 1 90.62 28 GLU B O 1
ATOM 1511 N N . ILE B 1 29 ? 5.637 8.734 -2.787 1 93.12 29 ILE B N 1
ATOM 1512 C CA . ILE B 1 29 ? 4.277 8.922 -2.289 1 93.12 29 ILE B CA 1
ATOM 1513 C C . ILE B 1 29 ? 3.303 8.094 -3.119 1 93.12 29 ILE B C 1
ATOM 1515 O O . ILE B 1 29 ? 3.188 8.289 -4.332 1 93.12 29 ILE B O 1
ATOM 1519 N N . ILE B 1 30 ? 2.664 7.199 -2.48 1 91.44 30 ILE B N 1
ATOM 1520 C CA . ILE B 1 30 ? 1.791 6.285 -3.205 1 91.44 30 ILE B CA 1
ATOM 1521 C C . ILE B 1 30 ? 0.336 6.711 -3.029 1 91.44 30 ILE B C 1
ATOM 1523 O O . ILE B 1 30 ? -0.54 6.281 -3.785 1 91.44 30 ILE B O 1
ATOM 1527 N N . GLN B 1 31 ? 0.002 7.473 -2.012 1 91.81 31 GLN B N 1
ATOM 1528 C CA . GLN B 1 31 ? -1.297 8.109 -1.818 1 91.81 31 GLN B CA 1
ATOM 1529 C C . GLN B 1 31 ? -1.14 9.578 -1.442 1 91.81 31 GLN B C 1
ATOM 1531 O O . GLN B 1 31 ? -0.699 9.898 -0.336 1 91.81 31 GLN B O 1
ATOM 1536 N N . ARG B 1 32 ? -1.521 10.352 -2.303 1 93.88 32 ARG B N 1
ATOM 1537 C CA . ARG B 1 32 ? -1.469 11.789 -2.018 1 93.88 32 ARG B CA 1
ATOM 1538 C C . ARG B 1 32 ? -2.59 12.195 -1.067 1 93.88 32 ARG B C 1
ATOM 1540 O O . ARG B 1 32 ? -3.654 11.57 -1.049 1 93.88 32 ARG B O 1
ATOM 1547 N N . PRO B 1 33 ? -2.285 13.273 -0.309 1 94.5 33 PRO B N 1
ATOM 1548 C CA . PRO B 1 33 ? -3.379 13.773 0.529 1 94.5 33 PRO B CA 1
ATOM 1549 C C . PRO B 1 33 ? -4.504 14.406 -0.284 1 94.5 33 PRO B C 1
ATOM 1551 O O . PRO B 1 33 ? -4.242 15.055 -1.302 1 94.5 33 PRO B O 1
ATOM 1554 N N . ASP B 1 34 ? -5.684 14.234 0.197 1 91.19 34 ASP B N 1
ATOM 1555 C CA . ASP B 1 34 ? -6.844 14.773 -0.507 1 91.19 34 ASP B CA 1
ATOM 1556 C C . ASP B 1 34 ? -7.023 16.266 -0.217 1 91.19 34 ASP B C 1
ATOM 1558 O O . ASP B 1 34 ? -6.707 16.719 0.88 1 91.19 34 ASP B O 1
ATOM 1562 N N . ASP B 1 35 ? -7.535 16.812 -1.234 1 92.5 35 ASP B N 1
ATOM 1563 C CA . ASP B 1 35 ? -7.992 18.188 -0.997 1 92.5 35 ASP B CA 1
ATOM 1564 C C . ASP B 1 35 ? -9.195 18.203 -0.058 1 92.5 35 ASP B C 1
ATOM 1566 O O . ASP B 1 35 ? -10.031 17.297 -0.093 1 92.5 35 ASP B O 1
ATOM 1570 N N . VAL B 1 36 ? -9.227 19.266 0.741 1 92.75 36 VAL B N 1
ATOM 1571 C CA . VAL B 1 36 ? -10.383 19.438 1.61 1 92.75 36 VAL B CA 1
ATOM 1572 C C . VAL B 1 36 ? -11.102 20.734 1.247 1 92.75 36 VAL B C 1
ATOM 1574 O O . VAL B 1 36 ? -10.547 21.828 1.401 1 92.75 36 VAL B O 1
ATOM 1577 N N . ILE B 1 37 ? -12.258 20.531 0.737 1 91.31 37 ILE B N 1
ATOM 1578 C CA . ILE B 1 37 ? -13.016 21.719 0.337 1 91.31 37 ILE B CA 1
ATOM 1579 C C . ILE B 1 37 ? -14.266 21.844 1.204 1 91.31 37 ILE B C 1
ATOM 1581 O O . ILE B 1 37 ? -15.023 20.891 1.358 1 91.31 37 ILE B O 1
ATOM 1585 N N . GLY B 1 38 ? -14.445 22.969 1.759 1 91.19 38 GLY B N 1
ATOM 1586 C CA . GLY B 1 38 ? -15.664 23.25 2.486 1 91.19 38 GLY B CA 1
ATOM 1587 C C . GLY B 1 38 ? -15.719 22.609 3.857 1 91.19 38 GLY B C 1
ATOM 1588 O O . GLY B 1 38 ? -16.75 22.094 4.266 1 91.19 38 GLY B O 1
ATOM 1589 N N . ALA B 1 39 ? -14.617 22.578 4.512 1 92.19 39 ALA B N 1
ATOM 1590 C CA . ALA B 1 39 ? -14.594 22.031 5.867 1 92.19 39 ALA B CA 1
ATOM 1591 C C . ALA B 1 39 ? -15.383 22.922 6.828 1 92.19 39 ALA B C 1
ATOM 1593 O O . ALA B 1 39 ? -15.32 24.156 6.742 1 92.19 39 ALA B O 1
ATOM 1594 N N . ASP B 1 40 ? -16.172 22.344 7.742 1 94.12 40 ASP B N 1
ATOM 1595 C CA . ASP B 1 40 ? -16.953 23.078 8.742 1 94.12 40 ASP B CA 1
ATOM 1596 C C . ASP B 1 40 ? -16.094 23.453 9.945 1 94.12 40 ASP B C 1
ATOM 1598 O O . ASP B 1 40 ? -15.453 22.578 10.555 1 94.12 40 ASP B O 1
ATOM 1602 N N . CYS B 1 41 ? -16.266 24.656 10.258 1 95.56 41 CYS B N 1
ATOM 1603 C CA . CYS B 1 41 ? -15.625 25.062 11.508 1 95.56 41 CYS B CA 1
ATOM 1604 C C . CYS B 1 41 ? -16.188 24.266 12.68 1 95.56 41 CYS B C 1
ATOM 1606 O O . CYS B 1 41 ? -17.375 23.938 12.703 1 95.56 41 CYS B O 1
ATOM 1608 N N . GLY B 1 42 ? -15.289 23.969 13.633 1 96.06 42 GLY B N 1
ATOM 1609 C CA . GLY B 1 42 ? -15.727 23.234 14.82 1 96.06 42 GLY B CA 1
ATOM 1610 C C . GLY B 1 42 ? -15.648 21.734 14.656 1 96.06 42 GLY B C 1
ATOM 1611 O O . GLY B 1 42 ? -15.703 21 15.641 1 96.06 42 GLY B O 1
ATOM 1612 N N . LYS B 1 43 ? -15.516 21.312 13.492 1 96.5 43 LYS B N 1
ATOM 1613 C CA . LYS B 1 43 ? -15.383 19.891 13.234 1 96.5 43 LYS B CA 1
ATOM 1614 C C . LYS B 1 43 ? -13.922 19.5 13.016 1 96.5 43 LYS B C 1
ATOM 1616 O O . LYS B 1 43 ? -13.023 20.328 13.188 1 96.5 43 LYS B O 1
ATOM 1621 N N . GLU B 1 44 ? -13.625 18.281 12.766 1 97.19 44 GLU B N 1
ATOM 1622 C CA . GLU B 1 44 ? -12.25 17.828 12.555 1 97.19 44 GLU B CA 1
ATOM 1623 C C . GLU B 1 44 ? -11.906 17.781 11.07 1 97.19 44 GLU B C 1
ATOM 1625 O O . GLU B 1 44 ? -12.766 17.469 10.242 1 97.19 44 GLU B O 1
ATOM 1630 N N . ILE B 1 45 ? -10.734 18.156 10.75 1 97 45 ILE B N 1
ATOM 1631 C CA . ILE B 1 45 ? -10.172 18 9.422 1 97 45 ILE B CA 1
ATOM 1632 C C . ILE B 1 45 ? -9.148 16.859 9.43 1 97 45 ILE B C 1
ATOM 1634 O O . ILE B 1 45 ? -8.336 16.75 10.352 1 97 45 ILE B O 1
ATOM 1638 N N . ARG B 1 46 ? -9.211 16.016 8.422 1 97 46 ARG B N 1
ATOM 1639 C CA . ARG B 1 46 ? -8.258 14.922 8.281 1 97 46 ARG B CA 1
ATOM 1640 C C . ARG B 1 46 ? -7.602 14.945 6.906 1 97 46 ARG B C 1
ATOM 1642 O O . ARG B 1 46 ? -8.289 15.031 5.887 1 97 46 ARG B O 1
ATOM 1649 N N . VAL B 1 47 ? -6.359 14.859 6.922 1 96.81 47 VAL B N 1
ATOM 1650 C CA . VAL B 1 47 ? -5.574 14.75 5.695 1 96.81 47 VAL B CA 1
ATOM 1651 C C . VAL B 1 47 ? -4.602 13.578 5.805 1 96.81 47 VAL B C 1
ATOM 1653 O O . VAL B 1 47 ? -3.824 13.5 6.758 1 96.81 47 VAL B O 1
ATOM 1656 N N . THR B 1 48 ? -4.602 12.727 4.852 1 96.94 48 THR B N 1
ATOM 1657 C CA . THR B 1 48 ? -3.793 11.508 4.922 1 96.94 48 THR B CA 1
ATOM 1658 C C . THR B 1 48 ? -2.859 11.414 3.721 1 96.94 48 THR B C 1
ATOM 1660 O O . THR B 1 48 ? -3.25 11.734 2.596 1 96.94 48 THR B O 1
ATOM 1663 N N . CYS B 1 49 ? -1.738 10.922 3.961 1 96.88 49 CYS B N 1
ATOM 1664 C CA . CYS B 1 49 ? -0.7 10.688 2.965 1 96.88 49 CYS B CA 1
ATOM 1665 C C . CYS B 1 49 ? -0.014 9.344 3.203 1 96.88 49 CYS B C 1
ATOM 1667 O O . CYS B 1 49 ? 0.171 8.93 4.348 1 96.88 49 CYS B O 1
ATOM 1669 N N . MET B 1 50 ? 0.37 8.664 2.158 1 95.06 50 MET B N 1
ATOM 1670 C CA . MET B 1 50 ? 1.098 7.402 2.258 1 95.06 50 MET B CA 1
ATOM 1671 C C . MET B 1 50 ? 2.332 7.41 1.361 1 95.06 50 MET B C 1
ATOM 1673 O O . MET B 1 50 ? 2.268 7.863 0.217 1 95.06 50 MET B O 1
ATOM 1677 N N . ALA B 1 51 ? 3.338 6.898 1.907 1 94.62 51 ALA B N 1
ATOM 1678 C CA . ALA B 1 51 ? 4.582 6.801 1.151 1 94.62 51 ALA B CA 1
ATOM 1679 C C . ALA B 1 51 ? 5.238 5.438 1.347 1 94.62 51 ALA B C 1
ATOM 1681 O O . ALA B 1 51 ? 5.02 4.777 2.363 1 94.62 51 ALA B O 1
ATOM 1682 N N . ARG B 1 52 ? 6 5.02 0.366 1 91.56 52 ARG B N 1
ATOM 1683 C CA . ARG B 1 52 ? 6.703 3.744 0.442 1 91.56 52 ARG B CA 1
ATOM 1684 C C . ARG B 1 52 ? 8.188 3.918 0.129 1 91.56 52 ARG B C 1
ATOM 1686 O O . ARG B 1 52 ? 8.578 4.887 -0.526 1 91.56 52 ARG B O 1
ATOM 1693 N N . SER B 1 53 ? 8.906 2.924 0.604 1 89.44 53 SER B N 1
ATOM 1694 C CA . SER B 1 53 ? 10.305 2.846 0.196 1 89.44 53 SER B CA 1
ATOM 1695 C C . SER B 1 53 ? 10.438 2.312 -1.227 1 89.44 53 SER B C 1
ATOM 1697 O O . SER B 1 53 ? 9.586 1.549 -1.69 1 89.44 53 SER B O 1
ATOM 1699 N N . ARG B 1 54 ? 11.383 2.748 -1.933 1 81.44 54 ARG B N 1
ATOM 1700 C CA . ARG B 1 54 ? 11.617 2.223 -3.273 1 81.44 54 ARG B CA 1
ATOM 1701 C C . ARG B 1 54 ? 12.422 0.929 -3.223 1 81.44 54 ARG B C 1
ATOM 1703 O O . ARG B 1 54 ? 12.258 0.055 -4.074 1 81.44 54 ARG B O 1
ATOM 1710 N N . ASP B 1 55 ? 13.211 0.921 -2.174 1 75.81 55 ASP B N 1
ATOM 1711 C CA . ASP B 1 55 ? 14.039 -0.276 -2.033 1 75.81 55 ASP B CA 1
ATOM 1712 C C . ASP B 1 55 ? 13.508 -1.184 -0.927 1 75.81 55 ASP B C 1
ATOM 1714 O O . ASP B 1 55 ? 12.727 -0.745 -0.078 1 75.81 55 ASP B O 1
ATOM 1718 N N . GLU B 1 56 ? 13.852 -2.436 -1.05 1 76.06 56 GLU B N 1
ATOM 1719 C CA . GLU B 1 56 ? 13.516 -3.391 0.001 1 76.06 56 GLU B CA 1
ATOM 1720 C C . GLU B 1 56 ? 14.039 -2.93 1.356 1 76.06 56 GLU B C 1
ATOM 1722 O O . GLU B 1 56 ? 15.125 -2.338 1.44 1 76.06 56 GLU B O 1
ATOM 1727 N N . PRO B 1 57 ? 13.203 -3.209 2.281 1 72.19 57 PRO B N 1
ATOM 1728 C CA . PRO B 1 57 ? 13.633 -2.826 3.627 1 72.19 57 PRO B CA 1
ATOM 1729 C C . PRO B 1 57 ? 14.945 -3.494 4.039 1 72.19 57 PRO B C 1
ATOM 1731 O O . PRO B 1 57 ? 15.141 -4.684 3.785 1 72.19 57 PRO B O 1
ATOM 1734 N N . LYS B 1 58 ? 15.852 -2.725 4.273 1 69.62 58 LYS B N 1
ATOM 1735 C CA . LYS B 1 58 ? 17.094 -3.201 4.887 1 69.62 58 LYS B CA 1
ATOM 1736 C C . LYS B 1 58 ? 17.344 -2.51 6.223 1 69.62 58 LYS B C 1
ATOM 1738 O O . LYS B 1 58 ? 16.953 -1.357 6.418 1 69.62 58 LYS B O 1
ATOM 1743 N N . ILE B 1 59 ? 17.844 -3.283 7.066 1 67.69 59 ILE B N 1
ATOM 1744 C CA . ILE B 1 59 ? 18.141 -2.775 8.406 1 67.69 59 ILE B CA 1
ATOM 1745 C C . ILE B 1 59 ? 18.969 -1.499 8.305 1 67.69 59 ILE B C 1
ATOM 1747 O O . ILE B 1 59 ? 18.797 -0.577 9.102 1 67.69 59 ILE B O 1
ATOM 1751 N N . THR B 1 60 ? 19.797 -1.414 7.281 1 69.44 60 THR B N 1
ATOM 1752 C CA . THR B 1 60 ? 20.75 -0.312 7.195 1 69.44 60 THR B CA 1
ATOM 1753 C C . THR B 1 60 ? 20.125 0.879 6.465 1 69.44 60 THR B C 1
ATOM 1755 O O . THR B 1 60 ? 20.781 1.919 6.309 1 69.44 60 THR B O 1
ATOM 1758 N N . ARG B 1 61 ? 19 0.662 6.059 1 75.62 61 ARG B N 1
ATOM 1759 C CA . ARG B 1 61 ? 18.391 1.746 5.301 1 75.62 61 ARG B CA 1
ATOM 1760 C C . ARG B 1 61 ? 17.281 2.42 6.109 1 75.62 61 ARG B C 1
ATOM 1762 O O . ARG B 1 61 ? 16.531 1.75 6.816 1 75.62 61 ARG B O 1
ATOM 1769 N N . PRO B 1 62 ? 17.25 3.701 6 1 80.38 62 PRO B N 1
ATOM 1770 C CA . PRO B 1 62 ? 16.172 4.375 6.723 1 80.38 62 PRO B CA 1
ATOM 1771 C C . PRO B 1 62 ? 14.789 4.035 6.168 1 80.38 62 PRO B C 1
ATOM 1773 O O . PRO B 1 62 ? 14.648 3.766 4.973 1 80.38 62 PRO B O 1
ATOM 1776 N N . THR B 1 63 ? 13.828 4.02 7.07 1 85.56 63 THR B N 1
ATOM 1777 C CA . THR B 1 63 ? 12.43 3.842 6.684 1 85.56 63 THR B CA 1
ATOM 1778 C C . THR B 1 63 ? 11.836 5.152 6.18 1 85.56 63 THR B C 1
ATOM 1780 O O . THR B 1 63 ? 12.344 6.234 6.496 1 85.56 63 THR B O 1
ATOM 1783 N N . PRO B 1 64 ? 10.898 4.992 5.316 1 91 64 PRO B N 1
ATOM 1784 C CA . PRO B 1 64 ? 10.25 6.238 4.902 1 91 64 PRO B CA 1
ATOM 1785 C C . PRO B 1 64 ? 9.594 6.977 6.062 1 91 64 PRO B C 1
ATOM 1787 O O . PRO B 1 64 ? 9.172 6.352 7.039 1 91 64 PRO B O 1
ATOM 1790 N N . ASP B 1 65 ? 9.602 8.25 5.828 1 91.69 65 ASP B N 1
ATOM 1791 C CA . ASP B 1 65 ? 8.953 9.117 6.805 1 91.69 65 ASP B CA 1
ATOM 1792 C C . ASP B 1 65 ? 8.148 10.211 6.113 1 91.69 65 ASP B C 1
ATOM 1794 O O . ASP B 1 65 ? 8.422 10.555 4.961 1 91.69 65 ASP B O 1
ATOM 1798 N N . ILE B 1 66 ? 7.141 10.688 6.871 1 94.88 66 ILE B N 1
ATOM 1799 C CA . ILE B 1 66 ? 6.309 11.766 6.352 1 94.88 66 ILE B CA 1
ATOM 1800 C C . ILE B 1 66 ? 6.227 12.898 7.379 1 94.88 66 ILE B C 1
ATOM 1802 O O . ILE B 1 66 ? 5.957 12.656 8.555 1 94.88 66 ILE B O 1
ATOM 1806 N N . GLU B 1 67 ? 6.441 14.023 6.824 1 94.69 67 GLU B N 1
ATOM 1807 C CA . GLU B 1 67 ? 6.246 15.242 7.605 1 94.69 67 GLU B CA 1
ATOM 1808 C C . GLU B 1 67 ? 5.137 16.109 7.02 1 94.69 67 GLU B C 1
ATOM 1810 O O . GLU B 1 67 ? 4.957 16.141 5.801 1 94.69 67 GLU B O 1
ATOM 1815 N N . TRP B 1 68 ? 4.477 16.797 7.973 1 96.75 68 TRP B N 1
ATOM 1816 C CA . TRP B 1 68 ? 3.428 17.719 7.543 1 96.75 68 TRP B CA 1
ATOM 1817 C C . TRP B 1 68 ? 3.881 19.172 7.695 1 96.75 68 TRP B C 1
ATOM 1819 O O . TRP B 1 68 ? 4.504 19.531 8.695 1 96.75 68 TRP B O 1
ATOM 1829 N N . TRP B 1 69 ? 3.514 19.906 6.68 1 95.38 69 TRP B N 1
ATOM 1830 C CA . TRP B 1 69 ? 3.848 21.328 6.652 1 95.38 69 TRP B CA 1
ATOM 1831 C C . TRP B 1 69 ? 2.641 22.156 6.25 1 95.38 69 TRP B C 1
ATOM 1833 O O . TRP B 1 69 ? 1.686 21.641 5.664 1 95.38 69 TRP B O 1
ATOM 1843 N N . PHE B 1 70 ? 2.717 23.484 6.648 1 95.75 70 PHE B N 1
ATOM 1844 C CA . PHE B 1 70 ? 1.581 24.375 6.402 1 95.75 70 PHE B CA 1
ATOM 1845 C C . PHE B 1 70 ? 2.043 25.703 5.82 1 95.75 70 PHE B C 1
ATOM 1847 O O . PHE B 1 70 ? 3.061 26.25 6.242 1 95.75 70 PHE B O 1
ATOM 1854 N N . LYS B 1 71 ? 1.278 26.062 4.793 1 93.12 71 LYS B N 1
ATOM 1855 C CA . LYS B 1 71 ? 1.462 27.375 4.203 1 93.12 71 LYS B CA 1
ATOM 1856 C C . LYS B 1 71 ? 0.148 28.156 4.172 1 93.12 71 LYS B C 1
ATOM 1858 O O . LYS B 1 71 ? -0.87 27.641 3.703 1 93.12 71 LYS B O 1
ATOM 1863 N N . GLU B 1 72 ? 0.178 29.344 4.684 1 87.75 72 GLU B N 1
ATOM 1864 C CA . GLU B 1 72 ? -1.013 30.188 4.676 1 87.75 72 GLU B CA 1
ATOM 1865 C C . GLU B 1 72 ? -1.36 30.641 3.262 1 87.75 72 GLU B C 1
ATOM 1867 O O . GLU B 1 72 ? -0.473 30.812 2.424 1 87.75 72 GLU B O 1
ATOM 1872 N N . GLN B 1 73 ? -2.545 30.562 2.818 1 73.31 73 GLN B N 1
ATOM 1873 C CA . GLN B 1 73 ? -3.01 30.953 1.492 1 73.31 73 GLN B CA 1
ATOM 1874 C C . GLN B 1 73 ? -2.754 32.438 1.236 1 73.31 73 GLN B C 1
ATOM 1876 O O . GLN B 1 73 ? -2.676 32.875 0.084 1 73.31 73 GLN B O 1
ATOM 1881 N N . GLN B 1 74 ? -2.441 33.188 2.318 1 68.06 74 GLN B N 1
ATOM 1882 C CA . GLN B 1 74 ? -2.41 34.625 2.096 1 68.06 74 GLN B CA 1
ATOM 1883 C C . GLN B 1 74 ? -1.362 35 1.053 1 68.06 74 GLN B C 1
ATOM 1885 O O . GLN B 1 74 ? -0.365 34.281 0.887 1 68.06 74 GLN B O 1
ATOM 1890 N N . GLU B 1 75 ? -1.798 35.844 0.095 1 58.78 75 GLU B N 1
ATOM 1891 C CA . GLU B 1 75 ? -1.146 36.438 -1.071 1 58.78 75 GLU B CA 1
ATOM 1892 C C . GLU B 1 75 ? 0.282 36.844 -0.748 1 58.78 75 GLU B C 1
ATOM 1894 O O . GLU B 1 75 ? 1.018 37.312 -1.631 1 58.78 75 GLU B O 1
ATOM 1899 N N . SER B 1 76 ? 0.585 36.719 0.444 1 57.72 76 SER B N 1
ATOM 1900 C CA . SER B 1 76 ? 1.895 37.344 0.526 1 57.72 76 SER B CA 1
ATOM 1901 C C . SER B 1 76 ? 3.002 36.406 0.086 1 57.72 76 SER B C 1
ATOM 1903 O O . SER B 1 76 ? 2.961 35.219 0.393 1 57.72 76 SER B O 1
ATOM 1905 N N . MET B 1 77 ? 3.729 36.812 -0.852 1 57.34 77 MET B N 1
ATOM 1906 C CA . MET B 1 77 ? 4.906 36.219 -1.478 1 57.34 77 MET B CA 1
ATOM 1907 C C . MET B 1 77 ? 5.812 35.594 -0.432 1 57.34 77 MET B C 1
ATOM 1909 O O . MET B 1 77 ? 6.723 34.812 -0.774 1 57.34 77 MET B O 1
ATOM 1913 N N . THR B 1 78 ? 5.613 36 0.813 1 59 78 THR B N 1
ATOM 1914 C CA . THR B 1 78 ? 6.656 35.656 1.769 1 59 78 THR B CA 1
ATOM 1915 C C . THR B 1 78 ? 6.219 34.469 2.631 1 59 78 THR B C 1
ATOM 1917 O O . THR B 1 78 ? 6.91 34.094 3.58 1 59 78 THR B O 1
ATOM 1920 N N . SER B 1 79 ? 5.027 34 2.363 1 64.25 79 SER B N 1
ATOM 1921 C CA . SER B 1 79 ? 4.594 33 3.338 1 64.25 79 SER B CA 1
ATOM 1922 C C . SER B 1 79 ? 5.449 31.734 3.258 1 64.25 79 SER B C 1
ATOM 1924 O O . SER B 1 79 ? 5.629 31.172 2.178 1 64.25 79 SER B O 1
ATOM 1926 N N . GLN B 1 80 ? 6.289 31.547 4.266 1 81.44 80 GLN B N 1
ATOM 1927 C CA . GLN B 1 80 ? 7.137 30.359 4.391 1 81.44 80 GLN B CA 1
ATOM 1928 C C . GLN B 1 80 ? 6.359 29.188 4.98 1 81.44 80 GLN B C 1
ATOM 1930 O O . GLN B 1 80 ? 5.488 29.391 5.832 1 81.44 80 GLN B O 1
ATOM 1935 N N . SER B 1 81 ? 6.523 28.094 4.445 1 88.62 81 SER B N 1
ATOM 1936 C CA . SER B 1 81 ? 5.938 26.875 5 1 88.62 81 SER B CA 1
ATOM 1937 C C . SER B 1 81 ? 6.52 26.547 6.371 1 88.62 81 SER B C 1
ATOM 1939 O O . SER B 1 81 ? 7.703 26.797 6.617 1 88.62 81 SER B O 1
ATOM 1941 N N . ARG B 1 82 ? 5.66 26.203 7.254 1 92.19 82 ARG B N 1
ATOM 1942 C CA . ARG B 1 82 ? 6.102 25.797 8.586 1 92.19 82 ARG B CA 1
ATOM 1943 C C . ARG B 1 82 ? 5.723 24.344 8.859 1 92.19 82 ARG B C 1
ATOM 1945 O O . ARG B 1 82 ? 4.625 23.906 8.508 1 92.19 82 ARG B O 1
ATOM 1952 N N . LYS B 1 83 ? 6.621 23.641 9.57 1 93.38 83 LYS B N 1
ATOM 1953 C CA . LYS B 1 83 ? 6.34 22.25 9.953 1 93.38 83 LYS B CA 1
ATOM 1954 C C . LYS B 1 83 ? 5.254 22.188 11.023 1 93.38 83 LYS B C 1
ATOM 1956 O O . LYS B 1 83 ? 5.246 22.984 11.961 1 93.38 83 LYS B O 1
ATOM 1961 N N . ILE B 1 84 ? 4.355 21.281 10.859 1 97 84 ILE B N 1
ATOM 1962 C CA . ILE B 1 84 ? 3.291 21.047 11.828 1 97 84 ILE B CA 1
ATOM 1963 C C . ILE B 1 84 ? 3.719 19.953 12.805 1 97 84 ILE B C 1
ATOM 1965 O O . ILE B 1 84 ? 4.211 18.906 12.398 1 97 84 ILE B O 1
ATOM 1969 N N . HIS B 1 85 ? 3.572 20.234 14.102 1 96.75 85 HIS B N 1
ATOM 1970 C CA . HIS B 1 85 ? 3.881 19.25 15.125 1 96.75 85 HIS B CA 1
ATOM 1971 C C . HIS B 1 85 ? 2.623 18.828 15.883 1 96.75 85 HIS B C 1
ATOM 1973 O O . HIS B 1 85 ? 1.64 19.562 15.922 1 96.75 85 HIS B O 1
ATOM 1979 N N . ARG B 1 86 ? 2.777 17.672 16.453 1 96.5 86 ARG B N 1
ATOM 1980 C CA . ARG B 1 86 ? 1.738 17.25 17.391 1 96.5 86 ARG B CA 1
ATOM 1981 C C . ARG B 1 86 ? 1.521 18.312 18.469 1 96.5 86 ARG B C 1
ATOM 1983 O O . ARG B 1 86 ? 2.48 18.906 18.953 1 96.5 86 ARG B O 1
ATOM 1990 N N . LEU B 1 87 ? 0.265 18.531 18.812 1 96.12 87 LEU B N 1
ATOM 1991 C CA . LEU B 1 87 ? -0.167 19.438 19.875 1 96.12 87 LEU B CA 1
ATOM 1992 C C . LEU B 1 87 ? -0.035 20.891 19.453 1 96.12 87 LEU B C 1
ATOM 1994 O O . LEU B 1 87 ? -0.214 21.797 20.266 1 96.12 87 LEU B O 1
ATOM 1998 N N . ASP B 1 88 ? 0.313 21.031 18.188 1 96.69 88 ASP B N 1
ATOM 1999 C CA . ASP B 1 88 ? 0.237 22.406 17.672 1 96.69 88 ASP B CA 1
ATOM 2000 C C . ASP B 1 88 ? -1.185 22.953 17.781 1 96.69 88 ASP B C 1
ATOM 2002 O O . ASP B 1 88 ? -2.123 22.203 18.062 1 96.69 88 ASP B O 1
ATOM 2006 N N . ARG B 1 89 ? -1.308 24.328 17.609 1 96.81 89 ARG B N 1
ATOM 2007 C CA . ARG B 1 89 ? -2.598 25 17.547 1 96.81 89 ARG B CA 1
ATOM 2008 C C . ARG B 1 89 ? -3.424 24.719 18.797 1 96.81 89 ARG B C 1
ATOM 2010 O O . ARG B 1 89 ? -4.59 24.328 18.703 1 96.81 89 ARG B O 1
ATOM 2017 N N . GLU B 1 90 ? -2.805 24.922 19.953 1 96.88 90 GLU B N 1
ATOM 2018 C CA . GLU B 1 90 ? -3.432 24.75 21.266 1 96.88 90 GLU B CA 1
ATOM 2019 C C . GLU B 1 90 ? -3.893 23.297 21.453 1 96.88 90 GLU B C 1
ATOM 2021 O O . GLU B 1 90 ? -5.035 23.062 21.844 1 96.88 90 GLU B O 1
ATOM 2026 N N . GLU B 1 91 ? -3.107 22.312 21 1 97.44 91 GLU B N 1
ATOM 2027 C CA . GLU B 1 91 ? -3.252 20.875 21.219 1 97.44 91 GLU B CA 1
ATOM 2028 C C . GLU B 1 91 ? -4.363 20.297 20.344 1 97.44 91 GLU B C 1
ATOM 2030 O O . GLU B 1 91 ? -4.863 19.203 20.609 1 97.44 91 GLU B O 1
ATOM 2035 N N . ARG B 1 92 ? -4.734 21.031 19.281 1 98.19 92 ARG B N 1
ATOM 2036 C CA . ARG B 1 92 ? -5.793 20.562 18.391 1 98.19 92 ARG B CA 1
ATOM 2037 C C . ARG B 1 92 ? -5.234 19.625 17.328 1 98.19 92 ARG B C 1
ATOM 2039 O O . ARG B 1 92 ? -5.992 18.953 16.625 1 98.19 92 ARG B O 1
ATOM 2046 N N . VAL B 1 93 ? -3.914 19.578 17.203 1 98.38 93 VAL B N 1
ATOM 2047 C CA . VAL B 1 93 ? -3.311 18.812 16.125 1 98.38 93 VAL B CA 1
ATOM 2048 C C . VAL B 1 93 ? -2.887 17.438 16.641 1 98.38 93 VAL B C 1
ATOM 2050 O O . VAL B 1 93 ? -2.141 17.344 17.609 1 98.38 93 VAL B O 1
ATOM 2053 N N . LYS B 1 94 ? -3.369 16.453 15.961 1 98.31 94 LYS B N 1
ATOM 2054 C CA . LYS B 1 94 ? -2.881 15.086 16.125 1 98.31 94 LYS B CA 1
ATOM 2055 C C . LYS B 1 94 ? -2.285 14.562 14.82 1 98.31 94 LYS B C 1
ATOM 2057 O O . LYS B 1 94 ? -2.736 14.922 13.734 1 98.31 94 LYS B O 1
ATOM 2062 N N . ILE B 1 95 ? -1.268 13.82 15 1 98.06 95 ILE B N 1
ATOM 2063 C CA . ILE B 1 95 ? -0.673 13.133 13.852 1 98.06 95 ILE B CA 1
ATOM 2064 C C . ILE B 1 95 ? -0.595 11.641 14.133 1 98.06 95 ILE B C 1
ATOM 2066 O O . ILE B 1 95 ? 0.089 11.211 15.07 1 98.06 95 ILE B O 1
ATOM 2070 N N . LEU B 1 96 ? -1.274 10.898 13.391 1 96.44 96 LEU B N 1
ATOM 2071 C CA . LEU B 1 96 ? -1.222 9.445 13.469 1 96.44 96 LEU B CA 1
ATOM 2072 C C . LEU B 1 96 ? -0.291 8.875 12.406 1 96.44 96 LEU B C 1
ATOM 2074 O O . LEU B 1 96 ? -0.367 9.258 11.234 1 96.44 96 LEU B O 1
ATOM 2078 N N . VAL B 1 97 ? 0.575 7.992 12.82 1 95.12 97 VAL B N 1
ATOM 2079 C CA . VAL B 1 97 ? 1.53 7.375 11.906 1 95.12 97 VAL B CA 1
ATOM 2080 C C . VAL B 1 97 ? 1.448 5.855 12.023 1 95.12 97 VAL B C 1
ATOM 2082 O O . VAL B 1 97 ? 1.438 5.309 13.133 1 95.12 97 VAL B O 1
ATOM 2085 N N . GLU B 1 98 ? 1.358 5.23 10.922 1 92.06 98 GLU B N 1
ATOM 2086 C CA . GLU B 1 98 ? 1.445 3.777 10.82 1 92.06 98 GLU B CA 1
ATOM 2087 C C . GLU B 1 98 ? 2.535 3.354 9.844 1 92.06 98 GLU B C 1
ATOM 2089 O O . GLU B 1 98 ? 2.619 3.885 8.734 1 92.06 98 GLU B O 1
ATOM 2094 N N . VAL B 1 99 ? 3.324 2.439 10.305 1 89.62 99 VAL B N 1
ATOM 2095 C CA . VAL B 1 99 ? 4.359 1.871 9.453 1 89.62 99 VAL B CA 1
ATOM 2096 C C . VAL B 1 99 ? 4.148 0.365 9.312 1 89.62 99 VAL B C 1
ATOM 2098 O O . VAL B 1 99 ? 3.953 -0.336 10.305 1 89.62 99 VAL B O 1
ATOM 2101 N N . PHE B 1 100 ? 4.18 -0.108 8.117 1 89.25 100 PHE B N 1
ATOM 2102 C CA . PHE B 1 100 ? 4.008 -1.543 7.918 1 89.25 100 PHE B CA 1
ATOM 2103 C C . PHE B 1 100 ? 4.781 -2.014 6.691 1 89.25 100 PHE B C 1
ATOM 2105 O O . PHE B 1 100 ? 5.199 -1.2 5.863 1 89.25 100 PHE B O 1
ATOM 2112 N N . THR B 1 101 ? 5.047 -3.266 6.648 1 90.19 101 THR B N 1
ATOM 2113 C CA . THR B 1 101 ? 5.715 -3.902 5.52 1 90.19 101 THR B CA 1
ATOM 2114 C C . THR B 1 101 ? 4.695 -4.461 4.531 1 90.19 101 THR B C 1
ATOM 2116 O O . THR B 1 101 ? 3.697 -5.059 4.934 1 90.19 101 THR B O 1
ATOM 2119 N N . VAL B 1 102 ? 4.93 -4.242 3.33 1 91.69 102 VAL B N 1
ATOM 2120 C CA . VAL B 1 102 ? 4.051 -4.742 2.277 1 91.69 102 VAL B CA 1
ATOM 2121 C C . VAL B 1 102 ? 4.824 -5.695 1.369 1 91.69 102 VAL B C 1
ATOM 2123 O O . VAL B 1 102 ? 5.977 -5.43 1.016 1 91.69 102 VAL B O 1
ATOM 2126 N N . VAL B 1 103 ? 4.195 -6.766 1.062 1 93.31 103 VAL B N 1
ATOM 2127 C CA . VAL B 1 103 ? 4.727 -7.672 0.05 1 93.31 103 VAL B CA 1
ATOM 2128 C C . VAL B 1 103 ? 3.787 -7.715 -1.152 1 93.31 103 VAL B C 1
ATOM 2130 O O . VAL B 1 103 ? 2.572 -7.848 -0.992 1 93.31 103 VAL B O 1
ATOM 2133 N N . LYS B 1 104 ? 4.32 -7.477 -2.252 1 94.69 104 LYS B N 1
ATOM 2134 C CA . LYS B 1 104 ? 3.637 -7.648 -3.529 1 94.69 104 LYS B CA 1
ATOM 2135 C C . LYS B 1 104 ? 4.199 -8.844 -4.297 1 94.69 104 LYS B C 1
ATOM 2137 O O . LYS B 1 104 ? 5.402 -8.922 -4.539 1 94.69 104 LYS B O 1
ATOM 2142 N N . SER B 1 105 ? 3.33 -9.711 -4.688 1 96.88 105 SER B N 1
ATOM 2143 C CA . SER B 1 105 ? 3.754 -10.891 -5.441 1 96.88 105 SER B CA 1
ATOM 2144 C C . SER B 1 105 ? 2.957 -11.031 -6.734 1 96.88 105 SER B C 1
ATOM 2146 O O . SER B 1 105 ? 1.727 -10.961 -6.723 1 96.88 105 SER B O 1
ATOM 2148 N N . THR B 1 106 ? 3.656 -11.234 -7.793 1 97.44 106 THR B N 1
ATOM 2149 C CA . THR B 1 106 ? 3.027 -11.438 -9.094 1 97.44 106 THR B CA 1
ATOM 2150 C C . THR B 1 106 ? 3.408 -12.797 -9.672 1 97.44 106 THR B C 1
ATOM 2152 O O . THR B 1 106 ? 4.59 -13.078 -9.867 1 97.44 106 THR B O 1
ATOM 2155 N N . LEU B 1 107 ? 2.457 -13.57 -9.906 1 97.94 107 LEU B N 1
ATOM 2156 C CA . LEU B 1 107 ? 2.611 -14.836 -10.617 1 97.94 107 LEU B CA 1
ATOM 2157 C C . LEU B 1 107 ? 2.484 -14.625 -12.125 1 97.94 107 LEU B C 1
ATOM 2159 O O . LEU B 1 107 ? 1.482 -14.086 -12.594 1 97.94 107 LEU B O 1
ATOM 2163 N N . ILE B 1 108 ? 3.467 -15.094 -12.867 1 98 108 ILE B N 1
ATOM 2164 C CA . ILE B 1 108 ? 3.48 -14.969 -14.32 1 98 108 ILE B CA 1
ATOM 2165 C C . ILE B 1 108 ? 3.588 -16.344 -14.961 1 98 108 ILE B C 1
ATOM 2167 O O . ILE B 1 108 ? 4.512 -17.109 -14.664 1 98 108 ILE B O 1
ATOM 2171 N N . ILE B 1 109 ? 2.67 -16.641 -15.727 1 98.19 109 ILE B N 1
ATOM 2172 C CA . ILE B 1 109 ? 2.719 -17.859 -16.516 1 98.19 109 ILE B CA 1
ATOM 2173 C C . ILE B 1 109 ? 2.906 -17.516 -18 1 98.19 109 ILE B C 1
ATOM 2175 O O . ILE B 1 109 ? 2.004 -16.953 -18.625 1 98.19 109 ILE B O 1
ATOM 2179 N N . LYS B 1 110 ? 4.004 -17.828 -18.484 1 97.81 110 LYS B N 1
ATOM 2180 C CA . LYS B 1 110 ? 4.293 -17.594 -19.891 1 97.81 110 LYS B CA 1
ATOM 2181 C C . LYS B 1 110 ? 3.646 -18.656 -20.781 1 97.81 110 LYS B C 1
ATOM 2183 O O . LYS B 1 110 ? 3.383 -19.766 -20.312 1 97.81 110 LYS B O 1
ATOM 2188 N N . ASP B 1 111 ? 3.314 -18.266 -22.047 1 96.94 111 ASP B N 1
ATOM 2189 C CA . ASP B 1 111 ? 2.799 -19.234 -23.031 1 96.94 111 ASP B CA 1
ATOM 2190 C C . ASP B 1 111 ? 1.628 -20.016 -22.453 1 96.94 111 ASP B C 1
ATOM 2192 O O . ASP B 1 111 ? 1.692 -21.25 -22.344 1 96.94 111 ASP B O 1
ATOM 2196 N N . ALA B 1 112 ? 0.663 -19.297 -22.141 1 97.06 112 ALA B N 1
ATOM 2197 C CA . ALA B 1 112 ? -0.512 -19.891 -21.5 1 97.06 112 ALA B CA 1
ATOM 2198 C C . ALA B 1 112 ? -1.005 -21.109 -22.281 1 97.06 112 ALA B C 1
ATOM 2200 O O . ALA B 1 112 ? -1.046 -21.094 -23.516 1 97.06 112 ALA B O 1
ATOM 2201 N N . GLN B 1 113 ? -1.387 -22.188 -21.625 1 95.69 113 GLN B N 1
ATOM 2202 C CA . GLN B 1 113 ? -1.895 -23.438 -22.156 1 95.69 113 GLN B CA 1
ATOM 2203 C C . GLN B 1 113 ? -3.24 -23.797 -21.531 1 95.69 113 GLN B C 1
ATOM 2205 O O . GLN B 1 113 ? -3.609 -23.266 -20.484 1 95.69 113 GLN B O 1
ATOM 2210 N N . PRO B 1 114 ? -4.035 -24.641 -22.172 1 93.5 114 PRO B N 1
ATOM 2211 C CA . PRO B 1 114 ? -5.34 -25.016 -21.625 1 93.5 114 PRO B CA 1
ATOM 2212 C C . PRO B 1 114 ? -5.258 -25.531 -20.188 1 93.5 114 PRO B C 1
ATOM 2214 O O . PRO B 1 114 ? -6.164 -25.297 -19.391 1 93.5 114 PRO B O 1
ATOM 2217 N N . GLY B 1 115 ? -4.156 -26.141 -19.859 1 93.06 115 GLY B N 1
ATOM 2218 C CA . GLY B 1 115 ? -3.973 -26.719 -18.531 1 93.06 115 GLY B CA 1
ATOM 2219 C C . GLY B 1 115 ? -3.785 -25.672 -17.453 1 93.06 115 GLY B C 1
ATOM 2220 O O . GLY B 1 115 ? -3.84 -26 -16.266 1 93.06 115 GLY B O 1
ATOM 2221 N N . ASP B 1 116 ? -3.578 -24.453 -17.891 1 95 116 ASP B N 1
ATOM 2222 C CA . ASP B 1 116 ? -3.391 -23.375 -16.922 1 95 116 ASP B CA 1
ATOM 2223 C C . ASP B 1 116 ? -4.73 -2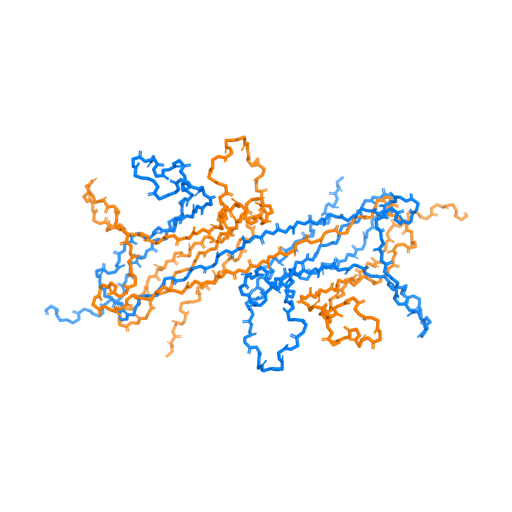2.844 -16.422 1 95 116 ASP B C 1
ATOM 2225 O O . ASP B 1 116 ? -4.777 -22.016 -15.516 1 95 116 ASP B O 1
ATOM 2229 N N . GLU B 1 117 ? -5.832 -23.281 -16.984 1 94.19 117 GLU B N 1
ATOM 2230 C CA . GLU B 1 117 ? -7.152 -22.938 -16.484 1 94.19 117 GLU B CA 1
ATOM 2231 C C . GLU B 1 117 ? -7.41 -23.578 -15.117 1 94.19 117 GLU B C 1
ATOM 2233 O O . GLU B 1 117 ? -7.094 -24.75 -14.906 1 94.19 117 GLU B O 1
ATOM 2238 N N . GLY B 1 118 ? -7.953 -22.781 -14.25 1 94.31 118 GLY B N 1
ATOM 2239 C CA . GLY B 1 118 ? -8.211 -23.25 -12.906 1 94.31 118 GLY B CA 1
ATOM 2240 C C . GLY B 1 118 ? -8.297 -22.125 -11.883 1 94.31 118 GLY B C 1
ATOM 2241 O O . GLY B 1 118 ? -8.586 -20.984 -12.234 1 94.31 118 GLY B O 1
ATOM 2242 N N . VAL B 1 119 ? -8.133 -22.562 -10.648 1 95 119 VAL B N 1
ATOM 2243 C CA . VAL B 1 119 ? -8.242 -21.594 -9.562 1 95 119 VAL B CA 1
ATOM 2244 C C . VAL B 1 119 ? -6.867 -21.375 -8.922 1 95 119 VAL B C 1
ATOM 2246 O O . VAL B 1 119 ? -6.242 -22.328 -8.453 1 95 119 VAL B O 1
ATOM 2249 N N . TYR B 1 120 ? -6.48 -20.219 -8.922 1 95.75 120 TYR B N 1
ATOM 2250 C CA . TYR B 1 120 ? -5.238 -19.844 -8.258 1 95.75 120 TYR B CA 1
ATOM 2251 C C . TYR B 1 120 ? -5.52 -19.203 -6.902 1 95.75 120 TYR B C 1
ATOM 2253 O O . TYR B 1 120 ? -6.477 -18.438 -6.75 1 95.75 120 TYR B O 1
ATOM 2261 N N . GLN B 1 121 ? -4.613 -19.516 -5.98 1 95.38 121 GLN B N 1
ATOM 2262 C CA . GLN B 1 121 ? -4.758 -19 -4.625 1 95.38 121 GLN B CA 1
ATOM 2263 C C . GLN B 1 121 ? -3.533 -18.172 -4.223 1 95.38 121 GLN B C 1
ATOM 2265 O O . GLN B 1 121 ? -2.398 -18.625 -4.371 1 95.38 121 GLN B O 1
ATOM 2270 N N . CYS B 1 122 ? -3.863 -17.062 -3.803 1 95.75 122 CYS B N 1
ATOM 2271 C CA . CYS B 1 122 ? -2.877 -16.281 -3.074 1 95.75 122 CYS B CA 1
ATOM 2272 C C . CYS B 1 122 ? -2.986 -16.516 -1.574 1 95.75 122 CYS B C 1
ATOM 2274 O O . CYS B 1 122 ? -4.027 -16.25 -0.973 1 95.75 122 CYS B O 1
ATOM 2276 N N . ARG B 1 123 ? -1.915 -16.984 -1.003 1 93.12 123 ARG B N 1
ATOM 2277 C CA . ARG B 1 123 ? -1.891 -17.234 0.433 1 93.12 123 ARG B CA 1
ATOM 2278 C C . ARG B 1 123 ? -0.868 -16.344 1.131 1 93.12 123 ARG B C 1
ATOM 2280 O O . ARG B 1 123 ? 0.327 -16.406 0.836 1 93.12 123 ARG B O 1
ATOM 2287 N N . ALA B 1 124 ? -1.364 -15.594 2.021 1 93.75 124 ALA B N 1
ATOM 2288 C CA . ALA B 1 124 ? -0.486 -14.641 2.699 1 93.75 124 ALA B CA 1
ATOM 2289 C C . ALA B 1 124 ? -0.378 -14.961 4.188 1 93.75 124 ALA B C 1
ATOM 2291 O O . ALA B 1 124 ? -1.364 -15.352 4.82 1 93.75 124 ALA B O 1
ATOM 2292 N N . SER B 1 125 ? 0.873 -14.75 4.738 1 89.94 125 SER B N 1
ATOM 2293 C CA . SER B 1 125 ? 1.073 -14.984 6.164 1 89.94 125 SER B CA 1
ATOM 2294 C C . SER B 1 125 ? 2.229 -14.148 6.707 1 89.94 125 SER B C 1
ATOM 2296 O O . SER B 1 125 ? 3.201 -13.891 5.996 1 89.94 125 SER B O 1
ATOM 2298 N N . ASN B 1 126 ? 2.111 -13.742 7.93 1 87.5 126 ASN B N 1
ATOM 2299 C CA . ASN B 1 126 ? 3.193 -13.141 8.695 1 87.5 126 ASN B CA 1
ATOM 2300 C C . ASN B 1 126 ? 3.432 -13.875 10.008 1 87.5 126 ASN B C 1
ATOM 2302 O O . ASN B 1 126 ? 3.961 -13.297 10.961 1 87.5 126 ASN B O 1
ATOM 2306 N N . SER B 1 127 ? 3.002 -15.094 10.047 1 83.75 127 SER B N 1
ATOM 2307 C CA . SER B 1 127 ? 3.203 -15.914 11.242 1 83.75 127 SER B CA 1
ATOM 2308 C C . SER B 1 127 ? 4.609 -16.5 11.266 1 83.75 127 SER B C 1
ATOM 2310 O O . SER B 1 127 ? 5.105 -16.984 10.25 1 83.75 127 SER B O 1
ATOM 2312 N N . PRO B 1 128 ? 5.098 -16.453 12.508 1 81.56 128 PRO B N 1
ATOM 2313 C CA . PRO B 1 128 ? 6.379 -17.156 12.625 1 81.56 128 PRO B CA 1
ATOM 2314 C C . PRO B 1 128 ? 6.254 -18.656 12.406 1 81.56 128 PRO B C 1
ATOM 2316 O O . PRO B 1 128 ? 7.254 -19.344 12.133 1 81.56 128 PRO B O 1
ATOM 2319 N N . ASN B 1 129 ? 5.043 -19.188 12.398 1 81.19 129 ASN B N 1
ATOM 2320 C CA . ASN B 1 129 ? 4.824 -20.625 12.297 1 81.19 129 ASN B CA 1
ATOM 2321 C C . ASN B 1 129 ? 4.301 -21.016 10.914 1 81.19 129 ASN B C 1
ATOM 2323 O O . ASN B 1 129 ? 3.814 -22.125 10.719 1 81.19 129 ASN B O 1
ATOM 2327 N N . ARG B 1 130 ? 4.34 -20.141 10.008 1 82.12 130 ARG B N 1
ATOM 2328 C CA . ARG B 1 130 ? 3.674 -20.328 8.727 1 82.12 130 ARG B CA 1
ATOM 2329 C C . ARG B 1 130 ? 4.289 -21.5 7.965 1 82.12 130 ARG B C 1
ATOM 2331 O O . ARG B 1 130 ? 3.633 -22.109 7.117 1 82.12 130 ARG B O 1
ATOM 2338 N N . TYR B 1 131 ? 5.457 -21.891 8.32 1 77.88 131 TYR B N 1
ATOM 2339 C CA . TYR B 1 131 ? 6.09 -22.969 7.578 1 77.88 131 TYR B CA 1
ATOM 2340 C C . TYR B 1 131 ? 6.141 -24.25 8.414 1 77.88 131 TYR B C 1
ATOM 2342 O O . TYR B 1 131 ? 6.707 -25.25 7.98 1 77.88 131 TYR B O 1
ATOM 2350 N N . LYS B 1 132 ? 5.59 -24.062 9.602 1 77.44 132 LYS B N 1
ATOM 2351 C CA . LYS B 1 132 ? 5.605 -25.25 10.461 1 77.44 132 LYS B CA 1
ATOM 2352 C C . LYS B 1 132 ? 4.613 -26.297 9.969 1 77.44 132 LYS B C 1
ATOM 2354 O O . LYS B 1 132 ? 3.486 -25.969 9.602 1 77.44 132 LYS B O 1
ATOM 2359 N N . GLU B 1 133 ? 5.055 -27.453 9.852 1 70.38 133 GLU B N 1
ATOM 2360 C CA . GLU B 1 133 ? 4.246 -28.594 9.406 1 70.38 133 GLU B CA 1
ATOM 2361 C C . GLU B 1 133 ? 3.115 -28.875 10.391 1 70.38 133 GLU B C 1
ATOM 2363 O O . GLU B 1 133 ? 3.289 -28.75 11.602 1 70.38 133 GLU B O 1
ATOM 2368 N N . GLY B 1 134 ? 1.958 -29.281 9.875 1 66.38 134 GLY B N 1
ATOM 2369 C CA . GLY B 1 134 ? 0.837 -29.719 10.695 1 66.38 134 GLY B CA 1
ATOM 2370 C C . GLY B 1 134 ? -0.075 -28.578 11.109 1 66.38 134 GLY B C 1
ATOM 2371 O O . GLY B 1 134 ? -1.104 -28.797 11.75 1 66.38 134 GLY B O 1
ATOM 2372 N N . VAL B 1 135 ? 0.454 -27.422 10.93 1 62.2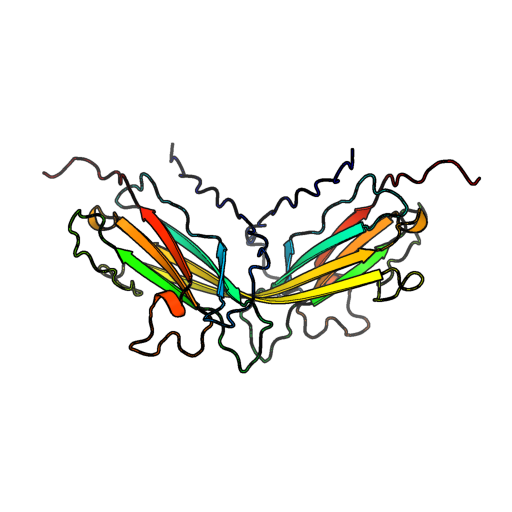2 135 VAL B N 1
ATOM 2373 C CA . VAL B 1 135 ? -0.391 -26.297 11.344 1 62.22 135 VAL B CA 1
ATOM 2374 C C . VAL B 1 135 ? -1.499 -26.078 10.32 1 62.22 135 VAL B C 1
ATOM 2376 O O . VAL B 1 135 ? -1.296 -26.297 9.125 1 62.22 135 VAL B O 1
ATOM 2379 N N . ASN B 1 136 ? -2.678 -25.938 10.859 1 65.94 136 ASN B N 1
ATOM 2380 C CA . ASN B 1 136 ? -3.85 -25.641 10.039 1 65.94 136 ASN B CA 1
ATOM 2381 C C . ASN B 1 136 ? -3.611 -24.453 9.109 1 65.94 136 ASN B C 1
ATOM 2383 O O . ASN B 1 136 ? -3.354 -23.344 9.578 1 65.94 136 ASN B O 1
ATOM 2387 N N . LEU B 1 137 ? -3.588 -24.781 7.84 1 68.31 137 LEU B N 1
ATOM 2388 C CA . LEU B 1 137 ? -3.34 -23.797 6.781 1 68.31 137 LEU B CA 1
ATOM 2389 C C . LEU B 1 137 ? -4.16 -22.531 7.004 1 68.31 137 LEU B C 1
ATOM 2391 O O . LEU B 1 137 ? -3.627 -21.422 6.941 1 68.31 137 LEU B O 1
ATOM 2395 N N . TYR B 1 138 ? -5.367 -22.781 7.391 1 70.88 138 TYR B N 1
ATOM 2396 C CA . TYR B 1 138 ? -6.277 -21.641 7.457 1 70.88 138 TYR B CA 1
ATOM 2397 C C . TYR B 1 138 ? -6.078 -20.859 8.75 1 70.88 138 TYR B C 1
ATOM 2399 O O . TYR B 1 138 ? -6.594 -19.75 8.891 1 70.88 138 TYR B O 1
ATOM 2407 N N . GLN B 1 139 ? -5.254 -21.453 9.547 1 74.12 139 GLN B N 1
ATOM 2408 C CA . GLN B 1 139 ? -4.996 -20.75 10.797 1 74.12 139 GLN B CA 1
ATOM 2409 C C . GLN B 1 139 ? -3.938 -19.672 10.609 1 74.12 139 GLN B C 1
ATOM 2411 O O . GLN B 1 139 ? -4.004 -18.609 11.234 1 74.12 139 GLN B O 1
ATOM 2416 N N . HIS B 1 140 ? -3.145 -19.969 9.656 1 79.5 140 HIS B N 1
ATOM 2417 C CA . HIS B 1 140 ? -1.997 -19.062 9.625 1 79.5 140 HIS B CA 1
ATOM 2418 C C . HIS B 1 140 ? -1.93 -18.312 8.305 1 79.5 140 HIS B C 1
ATOM 2420 O O . HIS B 1 140 ? -1.121 -17.391 8.148 1 79.5 140 HIS B O 1
ATOM 2426 N N . TRP B 1 141 ? -2.852 -18.719 7.449 1 86.88 141 TRP B N 1
ATOM 2427 C CA . TRP B 1 141 ? -2.766 -18.078 6.137 1 86.88 141 TRP B CA 1
ATOM 2428 C C . TRP B 1 141 ? -4.086 -17.422 5.766 1 86.88 141 TRP B C 1
ATOM 2430 O O . TRP B 1 141 ? -5.156 -18 5.957 1 86.88 141 TRP B O 1
ATOM 2440 N N . LYS B 1 142 ? -4 -16.219 5.352 1 90.12 142 LYS B N 1
ATOM 2441 C CA . LYS B 1 142 ? -5.125 -15.594 4.66 1 90.12 142 LYS B CA 1
ATOM 2442 C C . LYS B 1 142 ? -5.141 -15.977 3.184 1 90.12 142 LYS B C 1
ATOM 2444 O O . LYS B 1 142 ? -4.113 -15.898 2.506 1 90.12 142 LYS B O 1
ATOM 2449 N N . ILE B 1 143 ? -6.309 -16.391 2.703 1 91.25 143 ILE B N 1
ATOM 2450 C CA . ILE B 1 143 ? -6.355 -16.984 1.368 1 91.25 143 ILE B CA 1
ATOM 2451 C C . ILE B 1 143 ? -7.34 -16.203 0.497 1 91.25 143 ILE B C 1
ATOM 2453 O O . ILE B 1 143 ? -8.469 -15.922 0.92 1 91.25 143 ILE B O 1
ATOM 2457 N N . GLU B 1 144 ? -6.879 -15.789 -0.625 1 93.62 144 GLU B N 1
ATOM 2458 C CA . GLU B 1 144 ? -7.723 -15.219 -1.671 1 93.62 144 GLU B CA 1
ATOM 2459 C C . GLU B 1 144 ? -7.562 -15.977 -2.984 1 93.62 144 GLU B C 1
ATOM 2461 O O . GLU B 1 144 ? -6.461 -16.406 -3.33 1 93.62 144 GLU B O 1
ATOM 2466 N N . GLU B 1 145 ? -8.672 -16.125 -3.672 1 93.5 145 GLU B N 1
ATOM 2467 C CA . GLU B 1 145 ? -8.648 -16.938 -4.883 1 93.5 145 GLU B CA 1
ATOM 2468 C C . GLU B 1 145 ? -8.875 -16.078 -6.125 1 93.5 145 GLU B C 1
ATOM 2470 O O . GLU B 1 145 ? -9.539 -15.039 -6.059 1 93.5 145 GLU B O 1
ATOM 2475 N N . ALA B 1 146 ? -8.25 -16.531 -7.168 1 93.69 146 ALA B N 1
ATOM 2476 C CA . ALA B 1 146 ? -8.438 -15.93 -8.484 1 93.69 146 ALA B CA 1
ATOM 2477 C C . ALA B 1 146 ? -8.633 -17 -9.555 1 93.69 146 ALA B C 1
ATOM 2479 O O . ALA B 1 146 ? -7.68 -17.672 -9.961 1 93.69 146 ALA B O 1
ATOM 2480 N N . PRO B 1 147 ? -9.773 -17.109 -10.078 1 94.06 147 PRO B N 1
ATOM 2481 C CA . PRO B 1 147 ? -10.008 -18.078 -11.148 1 94.06 147 PRO B CA 1
ATOM 2482 C C . PRO B 1 147 ? -9.469 -17.609 -12.5 1 94.06 147 PRO B C 1
ATOM 2484 O O . PRO B 1 147 ? -9.523 -16.422 -12.805 1 94.06 147 PRO B O 1
ATOM 2487 N N . VAL B 1 148 ? -8.898 -18.469 -13.148 1 94.44 148 VAL B N 1
ATOM 2488 C CA . VAL B 1 148 ? -8.578 -18.328 -14.57 1 94.44 148 VAL B CA 1
ATOM 2489 C C . VAL B 1 148 ? -9.5 -19.234 -15.391 1 94.44 148 VAL B C 1
ATOM 2491 O O . VAL B 1 148 ? -9.438 -20.453 -15.289 1 94.44 148 VAL B O 1
ATOM 2494 N N . THR B 1 149 ? -10.352 -18.516 -16.109 1 93.31 149 THR B N 1
ATOM 2495 C CA . THR B 1 149 ? -11.391 -19.312 -16.75 1 93.31 149 THR B CA 1
ATOM 2496 C C . THR B 1 149 ? -11.57 -18.891 -18.203 1 93.31 149 THR B C 1
ATOM 2498 O O . THR B 1 149 ? -11.125 -17.812 -18.594 1 93.31 149 THR B O 1
ATOM 2501 N N . ASN B 1 150 ? -12.242 -19.766 -19.047 1 92.69 150 ASN B N 1
ATOM 2502 C CA . ASN B 1 150 ? -12.648 -19.531 -20.422 1 92.69 150 ASN B CA 1
ATOM 2503 C C . ASN B 1 150 ? -11.461 -19.156 -21.312 1 92.69 150 ASN B C 1
ATOM 2505 O O . ASN B 1 150 ? -11.523 -18.188 -22.062 1 92.69 150 ASN B O 1
ATOM 2509 N N . MET B 1 151 ? -10.406 -19.891 -21.125 1 92.06 151 MET B N 1
ATOM 2510 C CA . MET B 1 151 ? -9.227 -19.609 -21.953 1 92.06 151 MET B CA 1
ATOM 2511 C C . MET B 1 151 ? -9.539 -19.812 -23.438 1 92.06 151 MET B C 1
ATOM 2513 O O . MET B 1 151 ? -10.281 -20.734 -23.797 1 92.06 151 MET B O 1
ATOM 2517 N N . LYS B 1 152 ? -9.07 -18.969 -24.297 1 93.38 152 LYS B N 1
ATOM 2518 C CA . LYS B 1 152 ? -9.25 -19.016 -25.75 1 93.38 152 LYS B CA 1
ATOM 2519 C C . LYS B 1 152 ? -8.062 -19.672 -26.438 1 93.38 152 LYS B C 1
ATOM 2521 O O . LYS B 1 152 ? -7.035 -19.031 -26.672 1 93.38 152 LYS B O 1
ATOM 2526 N N . CYS B 1 153 ? -8.289 -20.938 -26.656 1 90.81 153 CYS B N 1
ATOM 2527 C CA . CYS B 1 153 ? -7.195 -21.688 -27.266 1 90.81 153 CYS B CA 1
ATOM 2528 C C . CYS B 1 153 ? -7.57 -22.141 -28.672 1 90.81 153 CYS B C 1
ATOM 2530 O O . CYS B 1 153 ? -8.727 -22.469 -28.938 1 90.81 153 CYS B O 1
ATOM 2532 N N . GLY B 1 154 ? -7.297 -21.406 -29.766 1 74.69 154 GLY B N 1
ATOM 2533 C CA . GLY B 1 154 ? -7.621 -21.75 -31.141 1 74.69 154 GLY B CA 1
ATOM 2534 C C . GLY B 1 154 ? -7.926 -23.219 -31.344 1 74.69 154 GLY B C 1
ATOM 2535 O O . GLY B 1 154 ? -7.488 -24.062 -30.562 1 74.69 154 GLY B O 1
ATOM 2536 N N . GLU B 1 155 ? -9.203 -23.625 -31.812 1 60.09 155 GLU B N 1
ATOM 2537 C CA . GLU B 1 155 ? -9.703 -24.922 -32.281 1 60.09 155 GLU B CA 1
ATOM 2538 C C . GLU B 1 155 ? -8.625 -25.703 -33 1 60.09 155 GLU B C 1
ATOM 2540 O O . GLU B 1 155 ? -8.852 -26.828 -33.438 1 60.09 155 GLU B O 1
ATOM 2545 N N . GLY B 1 156 ? -7.562 -25.297 -33.5 1 45.31 156 GLY B N 1
ATOM 2546 C CA . GLY B 1 156 ? -7.07 -26.141 -34.562 1 45.31 156 GLY B CA 1
ATOM 2547 C C . GLY B 1 156 ? -6.945 -27.594 -34.188 1 45.31 156 GLY B C 1
ATOM 2548 O O . GLY B 1 156 ? -7.449 -28.469 -34.906 1 45.31 156 GLY B O 1
ATOM 2549 N N . ASP B 1 157 ? -5.727 -28.25 -33.656 1 39.62 157 ASP B N 1
ATOM 2550 C CA . ASP B 1 157 ? -5.227 -29.562 -34.094 1 39.62 157 ASP B CA 1
ATOM 2551 C C . ASP B 1 157 ? -5.926 -30.688 -33.344 1 39.62 157 ASP B C 1
ATOM 2553 O O . ASP B 1 157 ? -5.52 -31.062 -32.25 1 39.62 157 ASP B O 1
ATOM 2557 N N . TYR B 1 158 ? -7.312 -30.625 -33.156 1 33.53 158 TYR B N 1
ATOM 2558 C CA . TYR B 1 158 ? -7.719 -32.031 -33.062 1 33.53 158 TYR B CA 1
ATOM 2559 C C . TYR B 1 158 ? -7.711 -32.688 -34.438 1 33.53 158 TYR B C 1
ATOM 2561 O O . TYR B 1 158 ? -7.93 -32.031 -35.438 1 33.53 158 TYR B O 1
#

Radius of gyration: 23.66 Å; Cα contacts (8 Å, |Δi|>4): 711; chains: 2; bounding box: 50×74×56 Å

Foldseek 3Di:
DPPPPPPPQPQQQPPPDPDDDPPPPDKAWRGAWDDDPDDDPPDDDDTDTDIADPDPDDPPDDGDDDWDWDFDPDPDPPTDIDTDDQCPPVRNDDDDDDDDDDDDDDDDDPPDDPVVFFKDKDWDFDDPCCPPPPDDNVVGIDIDIDGDDDDDDDPPDD/DPPPPPPVQPQPQPDPPPDDDPCDPQKAWRGAWDDDDDDDPPDDDDTDTDIAGNDPDDPPDDGDDDWDWDFDPDPDPPTDIDTDDQCPPVRNDDDDDDDDDDDDDDDDDPPDDPVVFFKDKDWDFDDPCCPPPPDDNVVGIDIDIDGDDDDDDDPPDD

Sequence (316 aa):
MELYSLVRILAFVHVALNRGEARHHSAEIIQRPDDVIGADCGKEIRVTCMARSRDEPKITRPTPDIEWWFKEQQESMTSQSRKIHRLDREERVKILVEVFTVVKSTLIIKDAQPGDEGVYQCRASNSPNRYKEGVNLYQHWKIEEAPVTNMKCGEGDYMELYSLVRILAFVHVALNRGEARHHSAEIIQRPDDVIGADCGKEIRVTCMARSRDEPKITRPTPDIEWWFKEQQESMTSQSRKIHRLDREERVKILVEVFTVVKSTLIIKDAQPGDEGVYQCRASNSPNRYKEGVNLYQHWKIEEAPVTNMKCGEGDY

Solvent-accessible surface area (backbone atoms only — not comparable to full-atom values): 17747 Å² total; per-residue (Å²): 135,81,77,67,78,71,73,71,74,74,58,51,72,60,72,77,70,85,70,89,76,85,89,59,25,48,23,39,76,42,33,72,38,57,69,40,73,52,49,48,47,63,35,71,46,78,38,43,36,27,31,25,35,76,50,60,77,41,92,89,46,60,67,41,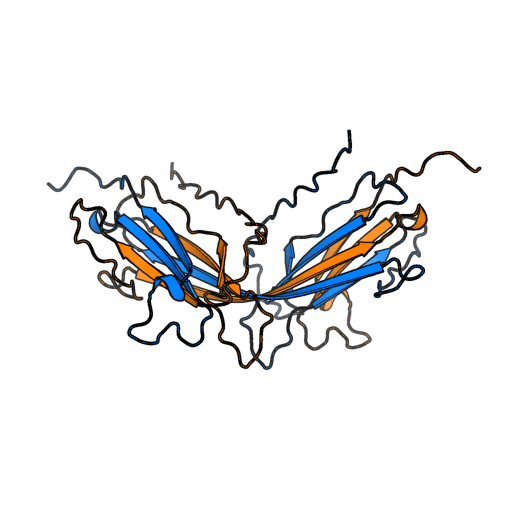43,76,46,45,30,39,27,62,66,61,84,55,91,71,64,62,69,40,78,62,52,72,46,34,83,90,56,28,28,44,67,49,75,46,49,27,36,33,27,36,39,36,44,32,34,45,53,32,50,82,84,69,45,20,36,33,31,45,35,27,24,26,35,87,58,62,79,48,83,88,55,59,61,75,55,29,33,42,75,44,68,22,45,31,40,69,61,47,57,82,77,65,95,115,136,82,78,69,80,72,74,71,73,72,61,50,68,62,67,81,69,80,71,82,78,83,77,55,40,40,22,39,76,46,33,72,39,56,68,39,73,51,48,48,47,62,35,71,45,77,38,42,36,28,30,25,35,72,53,59,77,39,92,88,45,58,68,41,44,78,45,46,31,39,27,61,65,61,83,53,90,72,62,65,70,40,77,60,50,72,45,34,83,90,55,30,27,44,68,47,76,47,48,27,36,34,28,37,40,34,43,33,34,45,54,30,48,82,82,68,43,20,36,33,32,45,35,27,24,28,32,89,58,61,81,46,82,89,57,59,63,75,61,25,33,41,76,44,66,23,46,31,40,70,62,47,58,81,78,67,94,117

Organism: Ciona intestinalis (NCBI:txid7719)

pLDDT: mean 78.53, std 23.13, range [21.77, 98.38]

Secondary structure (DSSP, 8-state):
------------------------S-EEEEEPPPPEESPBTTS-EEEEEEEEESS---TTSPPPEEEEEEE---S-TT---EE--TTHHHHTEEEEEEEEEEEEEEEEESS--GGG-EEEEEEEE--TTTT-TTS-HHHH-EEEEEEEE--B--S---/--------------------S--S--EEEEEPPPPEESPBTTS-EEEEEEEEESS---TTSPPPEEEEEEE---S-TT---EE--TTHHHHTEEEEEEEEEEEEEEEEESS--GGG-EEEEEEEE--TTTT-TTS-HHHH-EEEEEEEE--B--S---

InterPro domains:
  IPR003599 Immunoglobulin domain subtype [SM00409] (33-140)
  IPR007110 Immunoglobulin-like domain [PS50835] (42-138)
  IPR013783 Immunoglobulin-like fold [G3DSA:2.60.40.10] (28-145)
  IPR036179 Immunoglobulin-like domain superfamily [SSF48726] (37-130)